Protein AF-A0A7V0TAQ0-F1 (afdb_monomer_lite)

Structure (mmCIF, N/CA/C/O backbone):
data_AF-A0A7V0TAQ0-F1
#
_entry.id   AF-A0A7V0TAQ0-F1
#
loop_
_atom_site.group_PDB
_atom_site.id
_atom_site.type_symbol
_atom_site.label_atom_id
_atom_site.label_alt_id
_atom_site.label_comp_id
_atom_site.label_asym_id
_atom_site.label_entity_id
_atom_site.label_seq_id
_atom_site.pdbx_PDB_ins_code
_atom_site.Cartn_x
_atom_site.Cartn_y
_atom_site.Cartn_z
_atom_site.occupancy
_atom_site.B_iso_or_equiv
_atom_site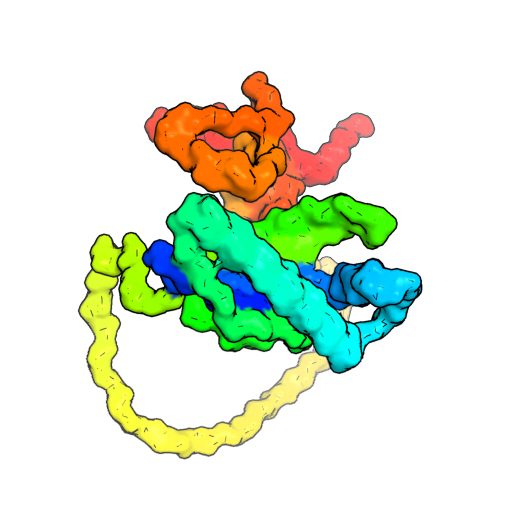.auth_seq_id
_atom_site.auth_comp_id
_atom_site.auth_asym_id
_atom_site.auth_atom_id
_atom_site.pdbx_PDB_model_num
ATOM 1 N N . PRO A 1 1 ? -9.486 -3.821 6.768 1.00 52.00 1 PRO A N 1
ATOM 2 C CA . PRO A 1 1 ? -10.605 -4.076 5.829 1.00 52.00 1 PRO A CA 1
ATOM 3 C C . PRO A 1 1 ? -10.109 -5.005 4.726 1.00 52.00 1 PRO A C 1
ATOM 5 O O . PRO A 1 1 ? -8.980 -4.826 4.286 1.00 52.00 1 PRO A O 1
ATOM 8 N N . VAL A 1 2 ? -10.883 -6.031 4.369 1.00 51.94 2 VAL A N 1
ATOM 9 C CA . VAL A 1 2 ? -10.596 -6.813 3.160 1.00 51.94 2 VAL A CA 1
ATOM 10 C C . VAL A 1 2 ? -11.223 -6.045 2.002 1.00 51.94 2 VAL A C 1
ATOM 12 O O . VAL A 1 2 ? -12.410 -5.736 2.057 1.00 51.94 2 VAL A O 1
ATOM 15 N N . GLU A 1 3 ? -10.413 -5.681 1.021 1.00 64.94 3 GLU A N 1
ATOM 16 C CA . GLU A 1 3 ? -10.777 -4.860 -0.132 1.00 64.94 3 GLU A CA 1
ATOM 17 C C . GLU A 1 3 ? -10.737 -5.701 -1.409 1.00 64.94 3 GLU A C 1
ATOM 19 O O . GLU A 1 3 ? -10.022 -6.706 -1.476 1.00 64.94 3 GLU A O 1
ATOM 24 N N . ASN A 1 4 ? -11.490 -5.270 -2.427 1.00 78.38 4 ASN A N 1
ATOM 25 C CA . ASN A 1 4 ? -11.315 -5.775 -3.783 1.00 78.38 4 ASN A CA 1
ATOM 26 C C . ASN A 1 4 ? -10.074 -5.106 -4.388 1.00 78.38 4 ASN A C 1
ATOM 28 O O . ASN A 1 4 ? -10.132 -3.959 -4.833 1.00 78.38 4 ASN A O 1
ATOM 32 N N . LEU A 1 5 ? -8.948 -5.811 -4.397 1.00 75.69 5 LEU A N 1
ATOM 33 C CA . LEU A 1 5 ? -7.672 -5.257 -4.829 1.00 75.69 5 LEU A CA 1
ATOM 34 C C . LEU A 1 5 ? -7.659 -4.905 -6.323 1.00 75.69 5 LEU A C 1
ATOM 36 O O . LEU A 1 5 ? -7.041 -3.915 -6.709 1.00 75.69 5 LEU A O 1
ATOM 40 N N . ILE A 1 6 ? -8.376 -5.665 -7.158 1.00 80.19 6 ILE A N 1
ATOM 41 C CA . ILE A 1 6 ? -8.480 -5.410 -8.605 1.00 80.19 6 ILE A CA 1
ATOM 42 C C . ILE A 1 6 ? -9.103 -4.035 -8.871 1.00 80.19 6 ILE A C 1
ATOM 44 O O . ILE A 1 6 ? -8.638 -3.304 -9.746 1.00 80.19 6 ILE A O 1
ATOM 48 N N . SER A 1 7 ? -10.104 -3.642 -8.079 1.00 77.81 7 SER A N 1
ATOM 49 C CA . SER A 1 7 ? -10.766 -2.338 -8.219 1.00 77.81 7 SER A CA 1
ATOM 50 C C . SER A 1 7 ? -9.847 -1.137 -7.955 1.00 77.81 7 SER A C 1
ATOM 52 O O . SER A 1 7 ? -10.153 -0.021 -8.374 1.00 77.81 7 SER A O 1
ATOM 54 N N . LEU A 1 8 ? -8.706 -1.353 -7.294 1.00 78.31 8 LEU A N 1
ATOM 55 C CA . LEU A 1 8 ? -7.758 -0.302 -6.922 1.00 78.31 8 LEU A CA 1
ATOM 56 C C . LEU A 1 8 ? -6.694 -0.059 -7.995 1.00 78.31 8 LEU A C 1
ATOM 58 O O . LEU A 1 8 ? -6.171 1.052 -8.079 1.00 78.31 8 LEU A O 1
ATOM 62 N N . VAL A 1 9 ? -6.419 -1.052 -8.847 1.00 78.19 9 VAL A N 1
ATOM 63 C CA . VAL A 1 9 ? -5.380 -0.992 -9.888 1.00 78.19 9 VAL A CA 1
ATOM 64 C C . VAL A 1 9 ? -5.509 0.218 -10.827 1.00 78.19 9 VAL A C 1
ATOM 66 O O . VAL A 1 9 ? -4.483 0.830 -11.124 1.00 78.19 9 VAL A O 1
ATOM 69 N N . PRO A 1 10 ? -6.712 0.647 -11.265 1.00 76.06 10 PRO A N 1
ATOM 70 C CA . PRO A 1 10 ? -6.850 1.842 -12.102 1.00 76.06 10 PRO A CA 1
ATOM 71 C C . PRO A 1 10 ? -6.361 3.150 -11.455 1.00 76.06 10 PRO A C 1
ATOM 73 O O . PRO A 1 10 ? -6.179 4.138 -12.164 1.00 76.06 10 PRO A O 1
ATOM 76 N N . ASN A 1 11 ? -6.163 3.184 -10.132 1.00 77.00 11 ASN A N 1
ATOM 77 C CA . ASN A 1 11 ? -5.657 4.361 -9.421 1.00 77.00 11 ASN A CA 1
ATOM 78 C C . ASN A 1 11 ? -4.121 4.428 -9.377 1.00 77.00 11 ASN A C 1
ATOM 80 O O . ASN A 1 11 ? -3.572 5.450 -8.958 1.00 77.00 11 ASN A O 1
ATOM 84 N N . GLU A 1 12 ? -3.430 3.367 -9.798 1.00 82.44 12 GLU A N 1
ATOM 85 C CA . GLU A 1 12 ? -1.972 3.326 -9.841 1.00 82.44 12 GLU A CA 1
ATOM 86 C C . GLU A 1 12 ? -1.415 4.044 -11.071 1.00 82.44 12 GLU A C 1
ATOM 88 O O . GLU A 1 12 ? -2.006 4.065 -12.152 1.00 82.44 12 GLU A O 1
ATOM 93 N N . SER A 1 13 ? -0.237 4.645 -10.906 1.00 86.81 13 SER A N 1
ATOM 94 C CA . SER A 1 13 ? 0.478 5.308 -12.000 1.00 86.81 13 SER A CA 1
ATOM 95 C C . SER A 1 13 ? 1.526 4.376 -12.606 1.00 86.81 13 SER A C 1
ATOM 97 O O . SER A 1 13 ? 2.289 3.746 -11.876 1.00 86.81 13 SER A O 1
ATOM 99 N N . PHE A 1 14 ? 1.594 4.321 -13.937 1.00 91.38 14 PHE A N 1
ATOM 100 C CA . PHE A 1 14 ? 2.507 3.452 -14.686 1.00 91.38 14 PHE A CA 1
ATOM 101 C C . PHE A 1 14 ? 3.413 4.266 -15.632 1.00 91.38 14 PHE A C 1
ATOM 103 O O . PHE A 1 14 ? 2.980 5.312 -16.123 1.00 91.38 14 PHE A O 1
ATOM 110 N N . PRO A 1 15 ? 4.644 3.799 -15.927 1.00 94.88 15 PRO A N 1
ATOM 111 C CA . PRO A 1 15 ? 5.261 2.580 -15.403 1.00 94.88 15 PRO A CA 1
ATOM 112 C C . PRO A 1 15 ? 5.595 2.700 -13.910 1.00 94.88 15 PRO A C 1
ATOM 114 O O . PRO A 1 15 ? 5.766 3.798 -13.386 1.00 94.88 15 PRO A O 1
ATOM 117 N N . SER A 1 16 ? 5.681 1.562 -13.232 1.00 95.81 16 SER A N 1
ATOM 118 C CA . SER A 1 16 ? 5.998 1.461 -11.807 1.00 95.81 16 SER A CA 1
ATOM 119 C C . SER A 1 16 ? 7.048 0.389 -11.565 1.00 95.81 16 SER A C 1
ATOM 121 O O . SER A 1 16 ? 7.216 -0.515 -12.374 1.00 95.81 16 SER A O 1
ATOM 123 N N . ILE A 1 17 ? 7.755 0.466 -10.445 1.00 96.75 17 ILE A N 1
ATOM 124 C CA . ILE A 1 17 ? 8.603 -0.626 -9.970 1.00 96.75 17 ILE A CA 1
ATOM 125 C C . ILE A 1 17 ? 7.777 -1.453 -8.996 1.00 96.75 17 ILE A C 1
ATOM 127 O O . ILE A 1 17 ? 7.189 -0.912 -8.056 1.00 96.75 17 ILE A O 1
ATOM 131 N N . MET A 1 18 ? 7.761 -2.759 -9.218 1.00 96.81 18 MET A N 1
ATOM 132 C CA . MET A 1 18 ? 7.146 -3.729 -8.331 1.00 96.81 18 MET A CA 1
ATOM 133 C C . MET A 1 18 ? 8.218 -4.490 -7.578 1.00 96.81 18 MET A C 1
ATOM 135 O O . MET A 1 18 ? 9.075 -5.111 -8.196 1.00 96.81 18 MET A O 1
ATOM 139 N N . LEU A 1 19 ? 8.116 -4.505 -6.255 1.00 96.56 19 LEU A N 1
ATOM 140 C CA . LEU A 1 19 ? 8.817 -5.458 -5.405 1.00 96.56 19 LEU A CA 1
ATOM 141 C C . LEU A 1 19 ? 7.792 -6.457 -4.883 1.00 96.56 19 LEU A C 1
ATOM 143 O O . LEU A 1 19 ? 6.819 -6.062 -4.247 1.00 96.56 19 LEU A O 1
ATOM 147 N N . HIS A 1 20 ? 7.999 -7.749 -5.108 1.00 95.19 20 HIS A N 1
ATOM 148 C CA . HIS A 1 20 ? 7.107 -8.784 -4.588 1.00 95.19 20 HIS A CA 1
ATOM 149 C C . HIS A 1 20 ? 7.871 -9.920 -3.934 1.00 95.19 20 HIS A C 1
ATOM 151 O O . HIS A 1 20 ? 8.990 -10.226 -4.323 1.00 95.19 20 HIS A O 1
ATOM 157 N N . PHE A 1 21 ? 7.261 -10.530 -2.922 1.00 94.50 21 PHE A N 1
ATOM 158 C CA . PHE A 1 21 ? 7.778 -11.711 -2.233 1.00 94.50 21 PHE A CA 1
ATOM 159 C C . PHE A 1 21 ? 6.640 -12.461 -1.545 1.00 94.50 21 PHE A C 1
ATOM 161 O O . PHE A 1 21 ? 5.509 -11.976 -1.461 1.00 94.50 21 PHE A O 1
ATOM 168 N N . VAL A 1 22 ? 6.937 -13.655 -1.048 1.00 92.12 22 VAL A N 1
ATOM 169 C CA . VAL A 1 22 ? 6.041 -14.438 -0.201 1.00 92.12 22 VAL A CA 1
ATOM 170 C C . VAL A 1 22 ? 6.641 -14.524 1.194 1.00 92.12 22 VAL A C 1
ATOM 172 O O . VAL A 1 22 ? 7.798 -14.917 1.338 1.00 92.12 22 VAL A O 1
ATOM 175 N N . SER A 1 23 ? 5.863 -14.167 2.212 1.00 84.88 23 SER A N 1
ATOM 176 C CA . SER A 1 23 ? 6.181 -14.491 3.600 1.00 84.88 23 SER A CA 1
ATOM 177 C C . SER A 1 23 ? 5.428 -15.755 4.011 1.00 84.88 23 SER A C 1
ATOM 179 O O . SER A 1 23 ? 4.258 -15.929 3.670 1.00 84.88 23 SER A O 1
ATOM 181 N N . ASP A 1 24 ? 6.107 -16.661 4.702 1.00 85.56 24 ASP A N 1
ATOM 182 C CA . ASP A 1 24 ? 5.550 -17.908 5.217 1.00 85.56 24 ASP A CA 1
ATOM 183 C C . ASP A 1 24 ? 5.846 -18.001 6.713 1.00 85.56 24 ASP A C 1
ATOM 185 O O . ASP A 1 24 ? 6.993 -17.907 7.139 1.00 85.56 24 ASP A O 1
ATOM 189 N N . GLY A 1 25 ? 4.802 -18.116 7.520 1.00 76.38 25 GLY A N 1
ATOM 190 C CA . GLY A 1 25 ? 4.885 -18.103 8.975 1.00 76.38 25 GLY A CA 1
ATOM 191 C C . GLY A 1 25 ? 3.575 -18.616 9.544 1.00 76.38 25 GLY A C 1
ATOM 192 O O . GLY A 1 25 ? 3.147 -19.721 9.226 1.00 76.38 25 GLY A O 1
ATOM 193 N N . VAL A 1 26 ? 2.876 -17.797 10.335 1.00 67.56 26 VAL A N 1
ATOM 194 C CA . VAL A 1 26 ? 1.516 -18.154 10.779 1.00 67.56 26 VAL A CA 1
ATOM 195 C C . VAL A 1 26 ? 0.604 -18.360 9.569 1.00 67.56 26 VAL A C 1
ATOM 197 O O . VAL A 1 26 ? -0.086 -19.375 9.494 1.00 67.56 26 VAL A O 1
ATOM 200 N N . TRP A 1 27 ? 0.628 -17.424 8.614 1.00 67.94 27 TRP A N 1
ATOM 201 C CA . TRP A 1 27 ? -0.056 -17.518 7.324 1.00 67.94 27 TRP A CA 1
ATOM 202 C C . TRP A 1 27 ? 0.947 -17.289 6.198 1.00 67.94 27 TRP A C 1
ATOM 204 O O . TRP A 1 27 ? 1.897 -16.526 6.362 1.00 67.94 27 TRP A O 1
ATOM 214 N N . LYS A 1 28 ? 0.681 -17.892 5.038 1.00 81.69 28 LYS A N 1
ATOM 215 C CA . LYS A 1 28 ? 1.432 -17.625 3.816 1.00 81.69 28 LYS A CA 1
ATOM 216 C C . LYS A 1 28 ? 0.835 -16.423 3.091 1.00 81.69 28 LYS A C 1
ATOM 218 O O . LYS A 1 28 ? -0.313 -16.484 2.647 1.00 81.69 28 LYS A O 1
ATOM 223 N N . ILE A 1 29 ? 1.578 -15.329 2.987 1.00 82.62 29 ILE A N 1
ATOM 224 C CA . ILE A 1 29 ? 1.096 -14.044 2.467 1.00 82.62 29 ILE A CA 1
ATOM 225 C C . ILE A 1 29 ? 1.943 -13.643 1.261 1.00 82.62 29 ILE A C 1
ATO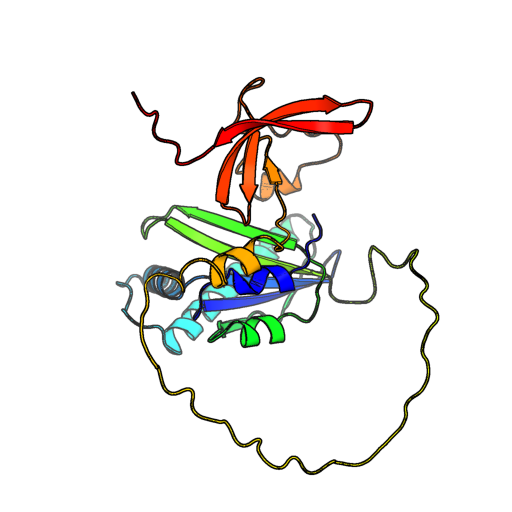M 227 O O . ILE A 1 29 ? 3.172 -13.635 1.328 1.00 82.62 29 ILE A O 1
ATOM 231 N N . LYS A 1 30 ? 1.289 -13.296 0.152 1.00 90.94 30 LYS A N 1
ATOM 232 C CA . LYS A 1 30 ? 1.934 -12.640 -0.984 1.00 90.94 30 LYS A CA 1
ATOM 233 C C . LYS A 1 30 ? 1.939 -11.140 -0.728 1.00 90.94 30 LYS A C 1
ATOM 235 O O . LYS A 1 30 ? 0.916 -10.576 -0.350 1.00 90.94 30 LYS A O 1
ATOM 240 N N . HIS A 1 31 ? 3.094 -10.524 -0.929 1.00 90.31 31 HIS A N 1
ATOM 241 C CA . HIS A 1 31 ? 3.306 -9.090 -0.805 1.00 90.31 31 HIS A CA 1
ATOM 242 C C . HIS A 1 31 ? 3.691 -8.518 -2.159 1.00 90.31 31 HIS A C 1
ATOM 244 O O . HIS A 1 31 ? 4.519 -9.105 -2.860 1.00 90.31 31 HIS A O 1
ATOM 250 N N . LEU A 1 32 ? 3.121 -7.368 -2.499 1.00 94.44 32 LEU A N 1
ATOM 251 C CA . LEU A 1 32 ? 3.400 -6.634 -3.722 1.00 94.44 32 LEU A CA 1
ATOM 252 C C . LEU A 1 32 ? 3.446 -5.140 -3.393 1.00 94.44 32 LEU A C 1
ATOM 254 O O . LEU A 1 32 ? 2.434 -4.526 -3.070 1.00 94.44 32 LEU A O 1
ATOM 258 N N . PHE A 1 33 ? 4.641 -4.567 -3.453 1.00 93.69 33 PHE A N 1
ATOM 259 C CA . PHE A 1 33 ? 4.908 -3.154 -3.234 1.00 93.69 33 PHE A CA 1
ATOM 260 C C . PHE A 1 33 ? 5.072 -2.443 -4.570 1.00 93.69 33 PHE A C 1
ATOM 262 O O . PHE A 1 33 ? 5.818 -2.913 -5.427 1.00 93.69 33 PHE A O 1
ATOM 269 N N . ILE A 1 34 ? 4.416 -1.296 -4.715 1.00 94.50 34 ILE A N 1
ATOM 270 C CA . ILE A 1 34 ? 4.457 -0.442 -5.898 1.00 94.50 34 ILE A CA 1
ATOM 271 C C . ILE A 1 34 ? 5.079 0.900 -5.531 1.00 94.50 34 ILE A C 1
ATOM 273 O O . ILE A 1 34 ? 4.620 1.583 -4.610 1.00 94.50 34 ILE A O 1
ATOM 277 N N . ILE A 1 35 ? 6.118 1.287 -6.270 1.00 94.31 35 ILE A N 1
ATOM 278 C CA . ILE A 1 35 ? 6.740 2.611 -6.181 1.00 94.31 35 ILE A CA 1
ATOM 279 C C . ILE A 1 35 ? 6.946 3.210 -7.569 1.00 94.31 35 ILE A C 1
ATOM 281 O O . ILE A 1 35 ? 7.122 2.502 -8.560 1.00 94.31 35 ILE A O 1
ATOM 285 N N . GLN A 1 36 ? 6.979 4.539 -7.635 1.00 94.56 36 GLN A N 1
ATOM 286 C CA . GLN A 1 36 ? 7.270 5.246 -8.879 1.00 94.56 36 GLN A CA 1
ATOM 287 C C . GLN A 1 36 ? 8.747 5.076 -9.287 1.00 94.56 36 GLN A C 1
ATOM 289 O O . GLN A 1 36 ? 9.614 5.029 -8.409 1.00 94.56 36 GLN A O 1
ATOM 294 N N . PRO A 1 37 ? 9.077 5.069 -10.594 1.00 95.56 37 PRO A N 1
ATOM 295 C CA . PRO A 1 37 ? 10.457 4.933 -11.066 1.00 95.56 37 PRO A CA 1
ATOM 296 C C . PRO A 1 37 ? 11.412 5.973 -10.476 1.00 95.56 37 PRO A C 1
ATOM 298 O O . PRO A 1 37 ? 12.512 5.630 -10.057 1.00 95.56 37 PRO A O 1
ATOM 301 N N . ALA A 1 38 ? 10.959 7.224 -10.342 1.00 92.75 38 ALA A N 1
ATOM 302 C CA . ALA A 1 38 ? 11.737 8.289 -9.706 1.00 92.75 38 ALA A CA 1
ATOM 303 C C . ALA A 1 38 ? 12.115 7.955 -8.250 1.00 92.75 38 ALA A C 1
ATOM 305 O O . ALA A 1 38 ? 13.225 8.242 -7.810 1.00 92.75 38 ALA A O 1
ATOM 306 N N . THR A 1 39 ? 11.218 7.303 -7.503 1.00 92.38 39 THR A N 1
ATOM 307 C CA . THR A 1 39 ? 11.510 6.823 -6.147 1.00 92.38 39 THR A CA 1
ATOM 308 C C . THR A 1 39 ? 12.571 5.727 -6.171 1.00 92.38 39 THR A C 1
ATOM 310 O O . THR A 1 39 ? 13.491 5.768 -5.360 1.00 92.38 39 THR A O 1
ATOM 313 N N . GLY A 1 40 ? 12.482 4.776 -7.104 1.00 92.94 40 GLY A N 1
ATOM 314 C CA . GLY A 1 40 ? 13.491 3.725 -7.254 1.00 92.94 40 GLY A CA 1
ATOM 315 C C . GLY A 1 40 ? 14.875 4.268 -7.597 1.00 92.94 40 GLY A C 1
ATOM 316 O O . GLY A 1 40 ? 15.852 3.855 -6.982 1.00 92.94 40 GLY A O 1
ATOM 317 N N . LEU A 1 41 ? 14.953 5.239 -8.510 1.00 94.44 41 LEU A N 1
ATOM 318 C CA . LEU A 1 41 ? 16.205 5.906 -8.879 1.00 94.44 41 LEU A CA 1
ATOM 319 C C . LEU A 1 41 ? 16.836 6.622 -7.682 1.00 94.44 41 LEU A C 1
ATOM 321 O O . LEU A 1 41 ? 18.024 6.449 -7.425 1.00 94.44 41 LEU A O 1
ATOM 325 N N . ASN A 1 42 ? 16.037 7.346 -6.894 1.00 91.12 42 ASN A N 1
ATOM 326 C CA . ASN A 1 42 ? 16.514 7.990 -5.669 1.00 91.12 42 ASN A CA 1
ATOM 327 C C . ASN A 1 42 ? 17.017 6.976 -4.631 1.00 91.12 42 ASN A C 1
ATOM 329 O O . ASN A 1 42 ? 18.052 7.200 -4.004 1.00 91.12 42 ASN A O 1
ATOM 333 N N . LEU A 1 43 ? 16.306 5.858 -4.450 1.00 89.12 43 LEU A N 1
ATOM 334 C CA . LEU A 1 43 ? 16.720 4.796 -3.530 1.00 89.12 43 LEU A CA 1
ATOM 335 C C . LEU A 1 43 ? 18.033 4.147 -3.971 1.00 89.12 43 LEU A C 1
ATOM 337 O O . LEU A 1 43 ? 18.929 3.972 -3.150 1.00 89.12 43 LEU A O 1
ATOM 341 N N . TYR A 1 44 ? 18.161 3.821 -5.256 1.00 91.50 44 TYR A N 1
ATOM 342 C CA . TYR A 1 44 ? 19.378 3.238 -5.808 1.00 91.50 44 TYR A CA 1
ATOM 343 C C . TYR A 1 44 ? 20.572 4.188 -5.660 1.00 91.50 44 TYR A C 1
ATOM 345 O O . TYR A 1 44 ? 21.605 3.800 -5.118 1.00 91.50 44 TYR A O 1
ATOM 353 N N . ALA A 1 45 ? 20.399 5.453 -6.046 1.00 89.88 45 ALA A N 1
ATOM 354 C CA . ALA A 1 45 ? 21.409 6.498 -5.909 1.00 89.88 45 ALA A CA 1
ATOM 355 C C . ALA A 1 45 ? 21.904 6.635 -4.459 1.00 89.88 45 ALA A C 1
ATOM 357 O O . ALA A 1 45 ? 23.108 6.683 -4.204 1.00 89.88 45 ALA A O 1
ATOM 358 N N . ALA A 1 46 ? 20.982 6.590 -3.491 1.00 86.75 46 ALA A N 1
ATOM 359 C CA . ALA A 1 46 ? 21.315 6.610 -2.071 1.00 86.75 46 ALA A CA 1
ATOM 360 C C . ALA A 1 46 ? 22.118 5.376 -1.613 1.00 86.75 46 ALA A C 1
ATOM 362 O O . ALA A 1 46 ? 22.978 5.508 -0.743 1.00 86.75 46 ALA A O 1
ATOM 363 N N . MET A 1 47 ? 21.874 4.192 -2.188 1.00 85.19 47 MET A N 1
ATOM 364 C CA . MET A 1 47 ? 22.623 2.967 -1.865 1.00 85.19 47 MET A CA 1
ATOM 365 C C . MET A 1 47 ? 24.068 3.018 -2.369 1.00 85.19 47 MET A C 1
ATOM 367 O O . MET A 1 47 ? 24.973 2.560 -1.673 1.00 85.19 47 MET A O 1
ATOM 371 N N . ILE A 1 48 ? 24.287 3.578 -3.561 1.00 88.06 48 ILE A N 1
ATOM 372 C CA . ILE A 1 48 ? 25.621 3.658 -4.175 1.00 88.06 48 ILE A CA 1
ATOM 373 C C . ILE A 1 48 ? 26.384 4.938 -3.805 1.00 88.06 48 ILE A C 1
ATOM 375 O O . ILE A 1 48 ? 27.591 5.019 -4.027 1.00 88.06 48 ILE A O 1
ATOM 379 N N . GLY A 1 49 ? 25.701 5.919 -3.207 1.00 86.38 49 GLY A N 1
ATOM 380 C CA . GLY A 1 49 ? 26.281 7.205 -2.825 1.00 86.38 49 GLY A CA 1
ATOM 381 C C . GLY A 1 49 ? 26.509 8.153 -4.005 1.00 86.38 49 GLY A C 1
ATOM 382 O O . GLY A 1 49 ? 27.470 8.921 -3.977 1.00 86.38 49 GLY A O 1
ATOM 383 N N . ASP A 1 50 ? 25.649 8.096 -5.023 1.00 89.38 50 ASP A N 1
ATOM 384 C CA . ASP A 1 50 ? 25.721 8.932 -6.229 1.00 89.38 50 ASP A CA 1
ATOM 385 C C . ASP A 1 50 ? 24.432 9.754 -6.425 1.00 89.38 50 ASP A C 1
ATOM 387 O O . ASP A 1 50 ? 23.488 9.664 -5.636 1.00 89.38 50 ASP A O 1
ATOM 391 N N . ALA A 1 51 ? 24.393 10.598 -7.454 1.00 87.06 51 ALA A N 1
ATOM 392 C CA . ALA A 1 51 ? 23.193 11.308 -7.874 1.00 87.06 51 ALA A CA 1
ATOM 393 C C . ALA A 1 51 ? 22.245 10.382 -8.667 1.00 87.06 51 ALA A C 1
ATOM 395 O O . ALA A 1 51 ? 22.710 9.523 -9.414 1.00 87.06 51 ALA A O 1
ATOM 396 N N . PRO A 1 52 ? 20.916 10.560 -8.548 1.00 88.00 52 PRO A N 1
ATOM 397 C CA . PRO A 1 52 ? 19.958 9.772 -9.315 1.00 88.00 52 PRO A CA 1
ATOM 398 C C . PRO A 1 52 ? 20.030 10.102 -10.806 1.00 88.00 52 PRO A C 1
ATOM 400 O O . PRO A 1 52 ? 20.077 11.270 -11.202 1.00 88.00 52 PRO A O 1
ATOM 403 N N . GLU A 1 53 ? 19.990 9.057 -11.630 1.00 91.44 53 GLU A N 1
ATOM 404 C CA . GLU A 1 53 ? 19.855 9.181 -13.078 1.00 91.44 53 GLU A CA 1
ATOM 405 C C . GLU A 1 53 ? 18.425 9.581 -13.482 1.00 91.44 53 GLU A C 1
ATOM 407 O O . GLU A 1 53 ? 17.510 9.648 -12.658 1.00 91.44 53 GLU A O 1
ATOM 412 N N . SER A 1 54 ? 18.223 9.898 -14.765 1.00 88.94 54 SER A N 1
ATOM 413 C CA . SER A 1 54 ? 16.925 10.349 -15.283 1.00 88.94 54 SER A CA 1
ATOM 414 C C . SER A 1 54 ? 15.998 9.215 -15.711 1.00 88.94 54 SER A C 1
ATOM 416 O O . SER A 1 54 ? 14.786 9.416 -15.775 1.00 88.94 54 SER A O 1
ATOM 418 N N . GLU A 1 55 ? 16.551 8.051 -16.044 1.00 92.56 55 GLU A N 1
ATOM 419 C CA . GLU A 1 55 ? 15.804 6.909 -16.565 1.00 92.56 55 GLU A CA 1
ATOM 420 C C . GLU A 1 55 ? 16.203 5.636 -15.832 1.00 92.56 55 GLU A C 1
ATOM 422 O O . GLU A 1 55 ? 17.342 5.479 -15.409 1.00 92.56 55 GLU A O 1
ATOM 427 N N . ILE A 1 56 ? 15.239 4.729 -15.678 1.00 93.94 56 ILE A N 1
ATOM 428 C CA . ILE A 1 56 ? 15.468 3.437 -15.044 1.00 93.94 56 ILE A CA 1
ATOM 429 C C . ILE A 1 56 ? 15.868 2.390 -16.077 1.00 93.94 56 ILE A C 1
ATOM 431 O O . ILE A 1 56 ? 15.248 2.282 -17.136 1.00 93.94 56 ILE A O 1
ATOM 435 N N . ASP A 1 57 ? 16.864 1.578 -15.739 1.00 94.38 57 ASP A N 1
ATOM 436 C CA . ASP A 1 57 ? 17.309 0.455 -16.558 1.00 94.38 57 ASP A CA 1
ATOM 437 C C . ASP A 1 57 ? 17.494 -0.831 -15.734 1.00 94.38 57 ASP A C 1
ATOM 439 O O . ASP A 1 57 ? 17.207 -0.884 -14.536 1.00 94.38 57 ASP A O 1
ATOM 443 N N . ALA A 1 58 ? 17.962 -1.894 -16.393 1.00 94.81 58 ALA A N 1
ATOM 444 C CA . ALA A 1 58 ? 18.172 -3.192 -15.760 1.00 94.81 58 ALA A CA 1
ATOM 445 C C . ALA A 1 58 ? 19.200 -3.153 -14.616 1.00 94.81 58 ALA A C 1
ATOM 447 O O . ALA A 1 58 ? 18.994 -3.820 -13.606 1.00 94.81 58 ALA A O 1
ATOM 448 N N . SER A 1 59 ? 20.263 -2.350 -14.732 1.00 94.44 59 SER A N 1
ATOM 449 C CA . SER A 1 59 ? 21.303 -2.262 -13.700 1.00 94.44 59 SER A CA 1
ATOM 450 C C . SER A 1 59 ? 20.766 -1.648 -12.406 1.00 94.44 59 SER A C 1
ATOM 452 O O . SER A 1 59 ? 21.053 -2.138 -11.314 1.00 94.44 59 SER A O 1
ATOM 454 N N . HIS A 1 60 ? 19.887 -0.650 -12.530 1.00 96.12 60 HIS A N 1
ATOM 455 C CA . HIS A 1 60 ? 19.181 -0.059 -11.398 1.00 96.12 60 HIS A CA 1
ATOM 456 C C . HIS A 1 60 ? 18.288 -1.089 -10.691 1.00 96.12 60 HIS A C 1
ATOM 458 O O . HIS A 1 60 ? 18.293 -1.179 -9.463 1.00 96.12 60 HIS A O 1
ATOM 464 N N . LEU A 1 61 ? 17.528 -1.887 -11.451 1.00 96.81 61 LEU A N 1
ATOM 465 C CA . LEU A 1 61 ? 16.660 -2.932 -10.893 1.00 96.81 61 LEU A CA 1
ATOM 466 C C . LEU A 1 61 ? 17.469 -4.034 -10.195 1.00 96.81 61 LEU A C 1
ATOM 468 O O . LEU A 1 61 ? 17.085 -4.473 -9.112 1.00 96.81 61 LEU A O 1
ATOM 472 N N . GLU A 1 62 ? 18.600 -4.443 -10.772 1.00 96.44 62 GLU A N 1
ATOM 473 C CA . GLU A 1 62 ? 19.522 -5.416 -10.173 1.00 96.44 62 GLU A CA 1
ATOM 474 C C . GLU A 1 62 ? 20.119 -4.902 -8.855 1.00 96.44 62 GLU A C 1
ATOM 476 O O . GLU A 1 62 ? 20.135 -5.624 -7.857 1.00 96.44 62 GLU A O 1
ATOM 481 N N . GLY A 1 63 ? 20.541 -3.638 -8.807 1.00 94.50 63 GLY A N 1
ATOM 482 C CA . GLY A 1 63 ? 21.053 -3.036 -7.577 1.00 94.50 63 GLY A CA 1
ATOM 483 C C . GLY A 1 63 ? 19.990 -2.902 -6.486 1.00 94.50 63 GLY A C 1
ATOM 484 O O . GLY A 1 63 ? 20.237 -3.229 -5.324 1.00 94.50 63 GLY A O 1
ATOM 485 N N . LEU A 1 64 ? 18.771 -2.494 -6.855 1.00 95.69 64 LEU A N 1
ATOM 486 C CA . LEU A 1 64 ? 17.635 -2.486 -5.930 1.00 95.69 64 LEU A CA 1
ATOM 487 C C . LEU A 1 64 ? 17.320 -3.899 -5.421 1.00 95.69 64 LEU A C 1
ATOM 489 O O . LEU A 1 64 ? 17.021 -4.070 -4.238 1.00 95.69 64 LEU A O 1
ATOM 493 N N . GLN A 1 65 ? 17.402 -4.915 -6.286 1.00 97.06 65 GLN A N 1
ATOM 494 C CA . GLN A 1 65 ? 17.184 -6.316 -5.924 1.00 97.06 65 GLN A CA 1
ATOM 495 C C . GLN A 1 65 ? 18.214 -6.789 -4.893 1.00 97.06 65 GLN A C 1
ATOM 497 O O . GLN A 1 65 ? 17.850 -7.462 -3.925 1.00 97.06 65 GLN A O 1
ATOM 502 N N . GLU A 1 66 ? 19.489 -6.438 -5.067 1.00 93.25 66 GLU A N 1
ATOM 503 C CA . GLU A 1 66 ? 20.540 -6.741 -4.094 1.00 93.25 66 GLU A CA 1
ATOM 504 C C . GLU A 1 66 ? 20.269 -6.059 -2.747 1.00 93.25 66 GLU A C 1
ATOM 506 O O . GLU A 1 66 ? 20.261 -6.728 -1.709 1.00 93.25 66 GLU A O 1
ATOM 511 N N . GLY A 1 67 ? 19.959 -4.759 -2.760 1.00 88.06 67 GLY A N 1
ATOM 512 C CA . GLY A 1 67 ? 19.619 -4.010 -1.550 1.00 88.06 67 GLY A CA 1
ATOM 513 C C . GLY A 1 67 ? 18.413 -4.602 -0.813 1.00 88.06 67 GLY A C 1
ATOM 514 O O . GLY A 1 67 ? 18.446 -4.786 0.407 1.00 88.06 67 GLY A O 1
ATOM 515 N N . ALA A 1 68 ? 17.365 -4.983 -1.545 1.00 89.94 68 ALA A N 1
ATOM 516 C CA . ALA A 1 68 ? 16.181 -5.609 -0.968 1.00 89.94 68 ALA A CA 1
ATOM 517 C C . ALA A 1 68 ? 16.484 -6.981 -0.349 1.00 89.94 68 ALA A C 1
ATOM 519 O O . ALA A 1 68 ? 16.019 -7.254 0.757 1.00 89.94 68 ALA A O 1
ATOM 520 N N . ASN A 1 69 ? 17.301 -7.817 -1.002 1.00 89.50 69 ASN A N 1
ATOM 521 C CA . ASN A 1 69 ? 17.737 -9.104 -0.447 1.00 89.50 69 ASN A CA 1
ATOM 522 C C . ASN A 1 69 ? 18.471 -8.925 0.893 1.00 89.50 69 ASN A C 1
ATOM 524 O O . ASN A 1 69 ? 18.218 -9.670 1.843 1.00 89.50 69 ASN A O 1
ATOM 528 N N . GLN A 1 70 ? 19.343 -7.917 0.999 1.00 84.25 70 GLN A N 1
ATOM 529 C CA . GLN A 1 70 ? 20.056 -7.615 2.243 1.00 84.25 70 GLN A CA 1
ATOM 530 C C . GLN A 1 70 ? 19.099 -7.181 3.362 1.00 84.25 70 GLN A C 1
ATOM 532 O O . GLN A 1 70 ? 19.189 -7.691 4.482 1.00 84.25 70 GLN A O 1
ATOM 537 N N . ILE A 1 71 ? 18.159 -6.277 3.063 1.00 82.62 71 ILE A N 1
ATOM 538 C CA . ILE A 1 71 ? 17.163 -5.795 4.032 1.00 82.62 71 ILE A CA 1
ATOM 539 C C . ILE A 1 71 ? 16.276 -6.945 4.514 1.00 82.62 71 ILE A C 1
ATOM 541 O O . ILE A 1 71 ? 16.110 -7.132 5.719 1.00 82.62 71 ILE A O 1
ATOM 545 N N . VAL A 1 72 ? 15.735 -7.740 3.590 1.00 82.75 72 VAL A N 1
ATOM 546 C CA . VAL A 1 72 ? 14.880 -8.892 3.904 1.00 82.75 72 VAL A CA 1
ATOM 547 C C . VAL A 1 72 ? 15.611 -9.891 4.798 1.00 82.75 72 VAL A C 1
ATOM 549 O O . VAL A 1 72 ? 15.041 -10.341 5.792 1.00 82.75 72 VAL A O 1
ATOM 552 N N . GLY A 1 73 ? 16.887 -10.174 4.516 1.00 77.50 73 GLY A N 1
ATOM 553 C CA . GLY A 1 73 ? 17.711 -11.036 5.362 1.00 77.50 73 GLY A CA 1
ATOM 554 C C . GLY A 1 73 ? 17.825 -10.521 6.801 1.00 77.50 73 GLY A C 1
ATOM 555 O O . GLY A 1 73 ? 17.642 -11.286 7.747 1.00 77.50 73 GLY A O 1
ATOM 556 N N . GLN A 1 74 ? 18.058 -9.218 6.990 1.00 75.88 74 GLN A N 1
ATOM 557 C CA . GLN A 1 74 ? 18.121 -8.610 8.326 1.00 75.88 74 GLN A CA 1
ATOM 558 C C . GLN A 1 74 ? 16.769 -8.641 9.048 1.00 75.88 74 GLN A C 1
ATOM 560 O O . GLN A 1 74 ? 16.711 -8.949 10.239 1.00 75.88 74 GLN A O 1
ATOM 565 N N . VAL A 1 75 ? 15.681 -8.353 8.331 1.00 75.38 75 VAL A N 1
ATOM 566 C CA . VAL A 1 75 ? 14.315 -8.386 8.870 1.00 75.38 75 VAL A CA 1
ATOM 567 C C . VAL A 1 75 ? 13.955 -9.793 9.344 1.00 75.38 75 VAL A C 1
ATOM 569 O O . VAL A 1 75 ? 13.447 -9.956 10.452 1.00 75.38 75 VAL A O 1
ATOM 572 N N . GLN A 1 76 ? 14.268 -10.815 8.550 1.00 74.31 76 GLN A N 1
ATOM 573 C CA . GLN A 1 76 ? 14.019 -12.207 8.911 1.00 74.31 76 GLN A CA 1
ATOM 574 C C . GLN A 1 76 ? 14.792 -12.619 10.175 1.00 74.31 76 GLN A C 1
ATOM 576 O O . GLN A 1 76 ? 14.210 -13.207 11.086 1.00 74.31 76 GLN A O 1
ATOM 581 N N . VAL A 1 77 ? 16.072 -12.246 10.286 1.00 76.25 77 VAL A N 1
ATOM 582 C CA . VAL A 1 77 ? 16.882 -12.491 11.497 1.00 76.25 77 VAL A CA 1
ATOM 583 C C . VAL A 1 77 ? 16.293 -11.786 12.725 1.00 76.25 77 VAL A C 1
ATOM 585 O O . VAL A 1 77 ? 16.252 -12.363 13.817 1.00 76.25 77 VAL A O 1
ATOM 588 N N . ALA A 1 78 ? 15.812 -10.552 12.562 1.00 68.69 78 ALA A N 1
ATOM 589 C CA . ALA A 1 78 ? 15.193 -9.800 13.648 1.00 68.69 78 ALA A CA 1
ATOM 590 C C . ALA A 1 78 ? 13.918 -10.489 14.163 1.00 68.69 78 ALA A C 1
ATOM 592 O O . ALA A 1 78 ? 13.766 -10.655 15.372 1.00 68.69 78 ALA A O 1
ATOM 593 N N . PHE A 1 79 ? 13.042 -10.962 13.270 1.00 67.75 79 PHE A N 1
ATOM 594 C CA . PHE A 1 79 ? 11.841 -11.706 13.666 1.00 67.75 79 PHE A CA 1
ATOM 595 C C . PHE A 1 79 ? 12.171 -13.016 14.383 1.00 67.75 79 PHE A C 1
ATOM 597 O O . PHE A 1 79 ? 11.594 -13.297 15.435 1.00 67.75 79 PHE A O 1
ATOM 604 N N . GLN A 1 80 ? 13.152 -13.770 13.883 1.00 72.69 80 GLN A N 1
ATOM 605 C CA . GLN A 1 80 ? 13.589 -15.015 14.520 1.00 72.69 80 GLN A CA 1
ATOM 606 C C . GLN A 1 80 ? 14.123 -14.785 15.940 1.00 72.69 80 GLN A C 1
ATOM 608 O O . GLN A 1 80 ? 13.861 -15.585 16.837 1.00 72.69 80 GLN A O 1
ATOM 613 N N . THR A 1 81 ? 14.828 -13.673 16.165 1.00 65.31 81 THR A N 1
ATOM 614 C CA . THR A 1 81 ? 15.335 -13.292 17.496 1.00 65.31 81 THR A CA 1
ATOM 615 C C . THR A 1 81 ? 14.199 -13.013 18.485 1.00 65.31 81 THR A C 1
ATOM 617 O O . THR A 1 81 ? 14.311 -13.347 19.662 1.00 65.31 81 THR A O 1
ATOM 620 N N . GLU A 1 82 ? 13.081 -12.472 18.003 1.00 68.12 82 GLU A N 1
ATOM 621 C CA . GLU A 1 82 ? 11.861 -12.224 18.784 1.00 68.12 82 GLU A CA 1
ATOM 622 C C . GLU A 1 82 ? 10.959 -13.472 18.904 1.00 68.12 82 GLU A C 1
ATOM 624 O O . GLU A 1 82 ? 9.829 -13.392 19.386 1.00 68.12 82 GLU A O 1
ATOM 629 N N . GLY A 1 83 ? 11.437 -14.645 18.470 1.00 71.25 83 GLY A N 1
ATOM 630 C CA . GLY A 1 83 ? 10.694 -15.906 18.532 1.00 71.25 83 GLY A CA 1
ATOM 631 C C . GLY A 1 83 ? 9.595 -16.044 17.476 1.00 71.25 83 GLY A C 1
ATOM 632 O O . GLY A 1 83 ? 8.736 -16.917 17.599 1.00 71.25 83 GLY A O 1
ATOM 633 N N . VAL A 1 84 ? 9.609 -15.198 16.444 1.00 63.56 84 VAL A N 1
ATOM 634 C CA . VAL A 1 84 ? 8.675 -15.241 15.318 1.00 63.56 84 VAL A CA 1
ATOM 635 C C . VAL A 1 84 ? 9.365 -15.919 14.135 1.00 63.56 84 VAL A C 1
ATOM 637 O O . VAL A 1 84 ? 10.261 -15.349 13.516 1.00 63.56 84 VAL A O 1
ATOM 640 N N . ASP A 1 85 ? 8.948 -17.143 13.811 1.00 76.44 85 ASP A N 1
ATOM 641 C CA . ASP A 1 85 ? 9.446 -17.847 12.626 1.00 76.44 85 ASP A CA 1
ATOM 642 C C . ASP A 1 85 ? 8.672 -17.387 11.387 1.00 76.44 85 ASP A C 1
ATOM 644 O O . ASP A 1 85 ? 7.505 -17.735 11.188 1.00 76.44 85 ASP A O 1
ATOM 648 N N . ILE A 1 86 ? 9.318 -16.538 10.590 1.00 76.12 86 ILE A N 1
ATOM 649 C CA . ILE A 1 86 ? 8.846 -16.102 9.278 1.00 76.12 86 ILE A CA 1
ATOM 650 C C . ILE A 1 86 ? 9.967 -16.372 8.281 1.00 76.12 86 ILE A C 1
ATOM 652 O O . ILE A 1 86 ? 11.111 -15.976 8.496 1.00 76.12 86 ILE A O 1
ATOM 656 N N . GLN A 1 87 ? 9.625 -17.015 7.174 1.00 87.19 87 GLN A N 1
ATOM 657 C CA . GLN A 1 87 ? 10.500 -17.257 6.038 1.00 87.19 87 GLN A CA 1
ATOM 658 C C . GLN A 1 87 ? 10.054 -16.376 4.877 1.00 87.19 87 GLN A C 1
ATOM 660 O O . GLN A 1 87 ? 8.879 -16.376 4.513 1.00 87.19 87 GLN A O 1
ATOM 665 N N . ILE A 1 88 ? 10.977 -15.622 4.285 1.00 86.56 88 ILE A N 1
ATOM 666 C CA . ILE A 1 88 ? 10.700 -14.819 3.094 1.00 86.56 88 ILE A CA 1
ATOM 667 C C . ILE A 1 88 ? 11.309 -15.511 1.874 1.00 86.56 88 ILE A C 1
ATOM 669 O O . ILE A 1 88 ? 12.461 -15.939 1.886 1.00 86.56 88 ILE A O 1
ATOM 673 N N . SER A 1 89 ? 10.517 -15.637 0.815 1.00 92.44 89 SER A N 1
ATOM 674 C CA . SER A 1 89 ? 10.881 -16.326 -0.425 1.00 92.44 89 SER A CA 1
ATOM 675 C C . SER A 1 89 ? 10.376 -15.566 -1.649 1.00 92.44 89 SER A C 1
ATOM 677 O O . SER A 1 89 ? 9.555 -14.656 -1.531 1.00 92.44 89 SER A O 1
ATOM 679 N N . ASP A 1 90 ? 10.884 -15.928 -2.827 1.00 93.69 90 ASP A N 1
ATOM 680 C CA . ASP A 1 90 ? 10.478 -15.359 -4.118 1.00 93.69 90 ASP A CA 1
ATOM 681 C C . ASP A 1 90 ? 10.575 -13.825 -4.200 1.00 93.69 90 ASP A C 1
ATOM 683 O O . ASP A 1 90 ? 9.768 -13.195 -4.882 1.00 93.69 90 ASP A O 1
ATOM 687 N N . LEU A 1 91 ? 11.554 -13.221 -3.513 1.00 96.00 91 LEU A N 1
ATOM 688 C CA . LEU A 1 91 ? 11.794 -11.781 -3.584 1.00 96.00 91 LEU A CA 1
ATOM 689 C C . LEU A 1 91 ? 12.278 -11.383 -4.978 1.00 96.00 91 LEU A C 1
ATOM 691 O O . LEU A 1 91 ? 13.371 -11.770 -5.395 1.00 96.00 91 LEU A O 1
ATOM 695 N N . LYS A 1 92 ? 11.491 -10.561 -5.663 1.00 96.88 92 LYS A N 1
ATOM 696 C CA . LYS A 1 92 ? 11.789 -10.052 -6.999 1.00 96.88 92 LYS A CA 1
ATOM 697 C C . LYS A 1 92 ? 11.435 -8.578 -7.130 1.00 96.88 92 LYS A C 1
ATOM 699 O O . LYS A 1 92 ? 10.416 -8.138 -6.599 1.00 96.88 92 LYS A O 1
ATOM 704 N N . ILE A 1 93 ? 12.261 -7.845 -7.869 1.00 97.38 93 ILE A N 1
ATOM 705 C CA . ILE A 1 93 ? 12.028 -6.463 -8.278 1.00 97.38 93 ILE A CA 1
ATOM 706 C C . ILE A 1 93 ? 11.976 -6.397 -9.798 1.00 97.38 93 ILE A C 1
ATOM 708 O O . ILE A 1 93 ? 12.908 -6.812 -10.481 1.00 97.38 93 ILE A O 1
ATOM 712 N N . GLU A 1 94 ? 10.875 -5.877 -10.328 1.00 95.62 94 GLU A N 1
ATOM 713 C CA . GLU A 1 94 ? 10.593 -5.851 -11.761 1.00 95.62 94 GLU A CA 1
ATOM 714 C C . GLU A 1 94 ? 9.927 -4.525 -12.148 1.00 95.62 94 GLU A C 1
ATOM 716 O O . GLU A 1 94 ? 9.230 -3.897 -11.347 1.00 95.62 94 GLU A O 1
ATOM 721 N N . LEU A 1 95 ? 10.128 -4.089 -13.393 1.00 95.88 95 LEU A N 1
ATOM 722 C CA . LEU A 1 95 ? 9.388 -2.957 -13.943 1.00 95.88 95 LEU A CA 1
ATOM 723 C C . LEU A 1 95 ? 7.999 -3.429 -14.389 1.00 95.88 95 LEU A C 1
ATOM 725 O O . LEU A 1 95 ? 7.876 -4.334 -15.213 1.00 95.88 95 LEU A O 1
ATOM 729 N N . LEU A 1 96 ? 6.956 -2.781 -13.885 1.00 95.06 96 LEU A N 1
ATOM 730 C CA . LEU A 1 96 ? 5.583 -2.935 -14.341 1.00 95.06 96 LEU A CA 1
ATOM 731 C C . LEU A 1 96 ? 5.245 -1.850 -15.366 1.00 95.06 96 LEU A C 1
ATOM 733 O O . LEU A 1 96 ? 5.142 -0.674 -15.005 1.00 95.06 96 LEU A O 1
ATOM 737 N N . PRO A 1 97 ? 5.036 -2.217 -16.639 1.00 94.00 97 PRO A N 1
ATOM 738 C CA . PRO A 1 97 ? 4.776 -1.239 -17.686 1.00 94.00 97 PRO A CA 1
ATOM 739 C C . PRO A 1 97 ? 3.328 -0.741 -17.702 1.00 94.00 97 PRO A C 1
ATOM 741 O O . PRO A 1 97 ? 3.078 0.338 -18.234 1.00 94.00 97 PRO A O 1
ATOM 744 N N . SER A 1 98 ? 2.372 -1.514 -17.174 1.00 93.38 98 SER A N 1
ATOM 745 C CA . SER A 1 98 ? 0.948 -1.231 -17.360 1.00 93.38 98 SER A CA 1
ATOM 746 C C . SER A 1 98 ? 0.049 -1.814 -16.257 1.00 93.38 98 SER A C 1
ATOM 748 O O . SER A 1 98 ? 0.472 -2.730 -15.541 1.00 93.38 98 SER A O 1
ATOM 750 N N . PRO A 1 99 ? -1.207 -1.333 -16.150 1.00 89.50 99 PRO A N 1
ATOM 751 C CA . PRO A 1 99 ? -2.216 -1.901 -15.257 1.00 89.50 99 PRO A CA 1
ATOM 752 C C . PRO A 1 99 ? -2.448 -3.396 -15.482 1.00 89.50 99 PRO A C 1
ATOM 754 O O . PRO A 1 99 ? -2.573 -4.151 -14.523 1.00 89.50 99 PRO A O 1
ATOM 757 N N . GLU A 1 100 ? -2.454 -3.855 -16.737 1.00 90.19 100 GLU A N 1
ATOM 758 C CA . GLU A 1 100 ? -2.657 -5.270 -17.065 1.00 90.19 100 GLU A CA 1
ATOM 759 C C . GLU A 1 100 ? -1.517 -6.139 -16.526 1.00 90.19 100 GLU A C 1
ATOM 761 O O . GLU A 1 100 ? -1.752 -7.262 -16.087 1.00 90.19 100 GLU A O 1
ATOM 766 N N . ALA A 1 101 ? -0.284 -5.625 -16.515 1.00 90.69 101 ALA A N 1
ATOM 767 C CA . ALA A 1 101 ? 0.847 -6.331 -15.922 1.00 90.69 101 ALA A CA 1
ATOM 768 C C . ALA A 1 101 ? 0.690 -6.484 -14.400 1.00 90.69 101 ALA A C 1
ATOM 770 O O . ALA A 1 101 ? 1.007 -7.546 -13.866 1.00 90.69 101 ALA A O 1
ATOM 771 N N . LEU A 1 102 ? 0.155 -5.464 -13.714 1.00 89.12 102 LEU A N 1
ATOM 772 C CA . LEU A 1 102 ? -0.159 -5.545 -12.285 1.00 89.12 102 LEU A CA 1
ATOM 773 C C . LEU A 1 102 ? -1.293 -6.543 -12.017 1.00 89.12 102 LEU A C 1
ATOM 775 O O . LEU A 1 102 ? -1.154 -7.400 -11.151 1.00 89.12 102 LEU A O 1
ATOM 779 N N . LEU A 1 103 ? -2.371 -6.492 -12.805 1.00 87.50 103 LEU A N 1
ATOM 780 C CA . LEU A 1 103 ? -3.474 -7.450 -12.699 1.00 87.50 103 LEU A CA 1
ATOM 781 C C . LEU A 1 103 ? -3.005 -8.887 -12.914 1.00 87.50 103 LEU A C 1
ATOM 783 O O . LEU A 1 103 ? -3.394 -9.763 -12.162 1.00 87.50 103 LEU A O 1
ATOM 787 N N . ASN A 1 104 ? -2.122 -9.139 -13.880 1.00 87.69 104 ASN A N 1
ATOM 788 C CA . ASN A 1 104 ? -1.570 -10.479 -14.096 1.00 87.69 104 ASN A CA 1
ATOM 789 C C . ASN A 1 104 ? -0.676 -10.951 -12.938 1.00 87.69 104 ASN A C 1
ATOM 791 O O . ASN A 1 104 ? -0.582 -12.152 -12.683 1.00 87.69 104 ASN A O 1
ATOM 795 N N . ALA A 1 105 ? -0.003 -10.027 -12.246 1.00 85.31 105 ALA A N 1
ATOM 796 C CA . ALA A 1 105 ? 0.774 -10.338 -11.048 1.00 85.31 105 ALA A CA 1
ATOM 797 C C . ALA A 1 105 ? -0.120 -10.613 -9.822 1.00 85.31 105 ALA A C 1
ATOM 799 O O . ALA A 1 105 ? 0.313 -11.282 -8.879 1.00 85.31 105 ALA A O 1
ATOM 800 N N . MET A 1 106 ? -1.361 -10.120 -9.837 1.00 82.94 106 MET A N 1
ATOM 801 C CA . MET A 1 106 ? -2.365 -10.318 -8.797 1.00 82.94 106 MET A CA 1
ATOM 802 C C . MET A 1 106 ? -3.264 -11.503 -9.146 1.00 82.94 106 MET A C 1
ATOM 804 O O . MET A 1 106 ? -4.064 -11.464 -10.070 1.00 82.94 106 MET A O 1
ATOM 808 N N . ASN A 1 107 ? -3.163 -12.581 -8.379 1.00 75.88 107 ASN A N 1
ATOM 809 C CA . ASN A 1 107 ? -3.975 -13.779 -8.596 1.00 75.88 107 ASN A CA 1
ATOM 810 C C . ASN A 1 107 ? -5.192 -13.874 -7.663 1.00 75.88 107 ASN A C 1
ATOM 812 O O . ASN A 1 107 ? -5.864 -14.899 -7.663 1.00 75.88 107 ASN A O 1
ATOM 816 N N . GLU A 1 108 ? -5.451 -12.841 -6.861 1.00 74.69 108 GLU A N 1
ATOM 817 C CA . GLU A 1 108 ? -6.529 -12.806 -5.876 1.00 74.69 108 GLU A CA 1
ATOM 818 C C . GLU A 1 108 ? -7.235 -11.450 -5.889 1.00 74.69 108 GLU A C 1
ATOM 820 O O . GLU A 1 108 ? -6.606 -10.395 -6.000 1.00 74.69 108 GLU A O 1
ATOM 825 N N . GLU A 1 109 ? -8.556 -11.487 -5.726 1.00 71.00 109 GLU A N 1
ATOM 826 C CA . GLU A 1 109 ? -9.388 -10.285 -5.638 1.00 71.00 109 GLU A CA 1
ATOM 827 C C . GLU A 1 109 ? -9.444 -9.731 -4.219 1.00 71.00 109 GLU A C 1
ATOM 829 O O . GLU A 1 109 ? -9.484 -8.519 -4.031 1.00 71.00 109 GLU A O 1
ATOM 834 N N . ALA A 1 110 ? -9.444 -10.608 -3.215 1.00 72.25 110 ALA A N 1
ATOM 835 C CA . ALA A 1 110 ? -9.631 -10.233 -1.823 1.00 72.25 110 ALA A CA 1
ATOM 836 C C . ALA A 1 110 ? -8.288 -10.096 -1.099 1.00 72.25 110 ALA A C 1
ATOM 838 O O . ALA A 1 110 ? -7.556 -11.070 -0.913 1.00 72.25 110 ALA A O 1
ATOM 839 N N . GLY A 1 111 ? -7.993 -8.901 -0.598 1.00 73.62 111 GLY A N 1
ATOM 840 C CA . GLY A 1 111 ? -6.797 -8.686 0.207 1.00 73.62 111 GLY A CA 1
ATOM 841 C C . GLY A 1 111 ? -6.804 -7.356 0.935 1.00 73.62 111 GLY A C 1
ATOM 842 O O . GLY A 1 111 ? -7.855 -6.802 1.237 1.00 73.62 111 GLY A O 1
ATOM 843 N N . ILE A 1 112 ? -5.621 -6.868 1.276 1.00 74.44 112 ILE A N 1
ATOM 844 C CA . ILE A 1 112 ? -5.433 -5.597 1.967 1.00 74.44 112 ILE A CA 1
ATOM 845 C C . ILE A 1 112 ? -4.541 -4.719 1.097 1.00 74.44 112 ILE A C 1
ATOM 847 O O . ILE A 1 112 ? -3.491 -5.172 0.639 1.00 74.44 112 ILE A O 1
ATOM 851 N N . HIS A 1 113 ? -4.944 -3.466 0.904 1.00 80.00 113 HIS A N 1
ATOM 852 C CA . HIS A 1 113 ? -4.117 -2.445 0.282 1.00 80.00 113 HIS A CA 1
ATOM 853 C C . HIS A 1 113 ? -3.719 -1.388 1.319 1.00 80.00 113 HIS A C 1
ATOM 855 O O . HIS A 1 113 ? -4.545 -0.875 2.072 1.00 80.00 113 HIS A O 1
ATOM 861 N N . LEU A 1 114 ? -2.426 -1.088 1.396 1.00 75.06 114 LEU A N 1
ATOM 862 C CA . LEU A 1 114 ? -1.850 -0.099 2.299 1.00 75.06 114 LEU A CA 1
ATOM 863 C C . LEU A 1 114 ? -1.067 0.925 1.485 1.00 75.06 114 LEU A C 1
ATOM 865 O O . LEU A 1 114 ? -0.289 0.557 0.612 1.00 75.06 114 LEU A O 1
ATOM 869 N N . ILE A 1 115 ? -1.216 2.204 1.822 1.00 80.12 115 ILE A N 1
ATOM 870 C CA . ILE A 1 115 ? -0.414 3.279 1.232 1.00 80.12 115 ILE A CA 1
ATOM 871 C C . ILE A 1 115 ? 0.457 3.886 2.325 1.00 80.12 115 ILE A C 1
ATOM 873 O O . ILE A 1 115 ? -0.040 4.490 3.279 1.00 80.12 115 ILE A O 1
ATOM 877 N N . TYR A 1 116 ? 1.769 3.754 2.176 1.00 77.88 116 TYR A N 1
ATOM 878 C CA . TYR A 1 116 ? 2.742 4.392 3.053 1.00 77.88 116 TYR A CA 1
ATOM 879 C C . TYR A 1 116 ? 3.145 5.739 2.469 1.00 77.88 116 TYR A C 1
ATOM 881 O O . TYR A 1 116 ? 3.490 5.819 1.298 1.00 77.88 116 TYR A O 1
ATOM 889 N N . SER A 1 117 ? 3.139 6.796 3.279 1.00 79.88 117 SER A N 1
ATOM 890 C CA . SER A 1 117 ? 3.776 8.071 2.933 1.00 79.88 117 SER A CA 1
ATOM 891 C C . SER A 1 117 ? 5.111 8.169 3.658 1.00 79.88 117 SER A C 1
ATOM 893 O O . SER A 1 117 ? 5.140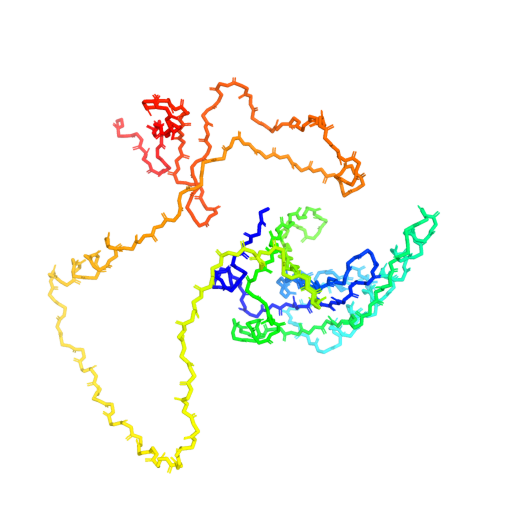 8.099 4.886 1.00 79.88 117 SER A O 1
ATOM 895 N N . VAL A 1 118 ? 6.191 8.360 2.908 1.00 75.88 118 VAL A N 1
ATOM 896 C CA . VAL A 1 118 ? 7.550 8.491 3.440 1.00 75.88 118 VAL A CA 1
ATOM 897 C C . VAL A 1 118 ? 8.050 9.899 3.153 1.00 75.88 118 VAL A C 1
ATOM 899 O O . VAL A 1 118 ? 7.946 10.374 2.023 1.00 75.88 118 VAL A O 1
ATOM 902 N N . ASP A 1 119 ? 8.559 10.564 4.187 1.00 78.44 119 ASP A N 1
ATOM 903 C CA . ASP A 1 119 ? 9.297 11.822 4.073 1.00 78.44 119 ASP A CA 1
ATOM 904 C C . ASP A 1 119 ? 10.787 11.511 4.250 1.00 78.44 119 ASP A C 1
ATOM 906 O O . ASP A 1 119 ? 11.158 10.757 5.154 1.00 78.44 119 ASP A O 1
ATOM 910 N N . SER A 1 120 ? 11.622 12.011 3.347 1.00 73.06 120 SER A N 1
ATOM 911 C CA . SER A 1 120 ? 13.036 11.648 3.251 1.00 73.06 120 SER A CA 1
ATOM 912 C C . SER A 1 120 ? 13.864 12.803 2.698 1.00 73.06 120 SER A C 1
ATOM 914 O O . SER A 1 120 ? 13.321 13.754 2.133 1.00 73.06 120 SER A O 1
ATOM 916 N N . ASP A 1 121 ? 15.189 12.679 2.774 1.00 74.69 121 ASP A N 1
ATOM 917 C CA . ASP A 1 121 ? 16.122 13.675 2.230 1.00 74.69 121 ASP A CA 1
ATOM 918 C C . ASP A 1 121 ? 15.987 13.861 0.706 1.00 74.69 121 ASP A C 1
ATOM 920 O O . ASP A 1 121 ? 16.335 14.910 0.168 1.00 74.69 121 ASP A O 1
ATOM 924 N N . PHE A 1 122 ? 15.430 12.869 0.006 1.00 72.62 122 PHE A N 1
ATOM 925 C CA . PHE A 1 122 ? 15.142 12.894 -1.432 1.00 72.62 122 PHE A CA 1
ATOM 926 C C . PHE A 1 122 ? 13.662 13.194 -1.738 1.00 72.62 122 PHE A C 1
ATOM 928 O O . PHE A 1 122 ? 13.179 12.972 -2.850 1.00 72.62 122 PHE A O 1
ATOM 935 N N . GLY A 1 123 ? 12.943 13.750 -0.761 1.00 71.88 123 GLY A N 1
ATOM 936 C CA . GLY A 1 123 ? 11.577 14.237 -0.890 1.00 71.88 123 GLY A CA 1
ATOM 937 C C . GLY A 1 123 ? 10.522 13.274 -0.357 1.00 71.88 123 GLY A C 1
ATOM 938 O O . GLY A 1 123 ? 10.809 12.197 0.174 1.00 71.88 123 GLY A O 1
ATOM 939 N N . ARG A 1 124 ? 9.263 13.695 -0.501 1.00 78.94 124 ARG A N 1
ATOM 940 C CA . ARG A 1 124 ? 8.099 12.927 -0.065 1.00 78.94 124 ARG A CA 1
ATOM 941 C C . ARG A 1 124 ? 7.589 12.038 -1.190 1.00 78.94 124 ARG A C 1
ATOM 943 O O . ARG A 1 124 ? 7.271 12.529 -2.271 1.00 78.94 124 ARG A O 1
ATOM 950 N N . PHE A 1 125 ? 7.429 10.753 -0.909 1.00 79.94 125 PHE A N 1
ATOM 951 C CA . PHE A 1 125 ? 6.881 9.781 -1.853 1.00 79.94 125 PHE A CA 1
ATOM 952 C C . PHE A 1 125 ? 5.914 8.822 -1.162 1.00 79.94 125 PHE A C 1
ATOM 954 O O . PHE A 1 125 ? 5.835 8.761 0.067 1.00 79.94 125 PHE A O 1
ATOM 961 N N . SER A 1 126 ? 5.132 8.110 -1.973 1.00 80.25 126 SER A N 1
ATOM 962 C CA . SER A 1 126 ? 4.203 7.091 -1.491 1.00 80.25 126 SER A CA 1
ATOM 963 C C . SER A 1 126 ? 4.607 5.710 -1.990 1.00 80.25 126 SER A C 1
ATOM 965 O O . SER A 1 126 ? 5.182 5.586 -3.069 1.00 80.25 126 SER A O 1
ATOM 967 N N . ILE A 1 127 ? 4.300 4.692 -1.194 1.00 85.12 127 ILE A N 1
ATOM 968 C CA . ILE A 1 127 ? 4.500 3.281 -1.515 1.00 85.12 127 ILE A CA 1
ATOM 969 C C . ILE A 1 127 ? 3.137 2.602 -1.400 1.00 85.12 127 ILE A C 1
ATOM 971 O O . ILE A 1 127 ? 2.558 2.598 -0.312 1.00 85.12 127 ILE A O 1
ATOM 975 N N . GLY A 1 128 ? 2.633 2.049 -2.500 1.00 86.00 128 GLY A N 1
ATOM 976 C CA . GLY A 1 128 ? 1.473 1.158 -2.483 1.00 86.00 128 GLY A CA 1
ATOM 977 C C . GLY A 1 128 ? 1.901 -0.240 -2.046 1.00 86.00 128 GLY A C 1
ATOM 978 O O . GLY A 1 128 ? 3.005 -0.676 -2.367 1.00 86.00 128 GLY A O 1
ATOM 979 N N . HIS A 1 129 ? 1.071 -0.943 -1.288 1.00 90.00 129 HIS A N 1
ATOM 980 C CA . HIS A 1 129 ? 1.352 -2.298 -0.826 1.00 90.00 129 HIS A CA 1
ATOM 981 C C . HIS A 1 129 ? 0.080 -3.122 -0.803 1.00 90.00 129 HIS A C 1
ATOM 983 O O . HIS A 1 129 ? -0.797 -2.936 0.038 1.00 90.00 129 HIS A O 1
ATOM 989 N N . TYR A 1 130 ? 0.020 -4.060 -1.730 1.00 87.00 130 TYR A N 1
ATOM 990 C CA . TYR A 1 130 ? -1.016 -5.059 -1.857 1.00 87.00 130 TYR A CA 1
ATOM 991 C C . TYR A 1 130 ? -0.538 -6.318 -1.149 1.00 87.00 130 TYR A C 1
ATOM 993 O O . TYR A 1 130 ? 0.592 -6.770 -1.358 1.00 87.00 130 TYR A O 1
ATOM 1001 N N . LEU A 1 131 ? -1.387 -6.892 -0.307 1.00 85.00 131 LEU A N 1
ATOM 1002 C CA . LEU A 1 131 ? -1.092 -8.158 0.341 1.00 85.00 131 LEU A CA 1
ATOM 1003 C C . LEU A 1 131 ? -2.333 -9.026 0.463 1.00 85.00 131 LEU A C 1
ATOM 1005 O O . LEU A 1 131 ? -3.425 -8.555 0.778 1.00 85.00 131 LEU A O 1
ATOM 1009 N N . TRP A 1 132 ? -2.152 -10.317 0.228 1.00 82.81 132 TRP A N 1
ATOM 1010 C CA . TRP A 1 132 ? -3.222 -11.302 0.305 1.00 82.81 132 TRP A CA 1
ATOM 1011 C C . TRP A 1 132 ? -2.673 -12.649 0.756 1.00 82.81 132 TRP A C 1
ATOM 1013 O O . TRP A 1 132 ? -1.486 -12.952 0.618 1.00 82.81 132 TRP A O 1
ATOM 1023 N N . ARG A 1 133 ? -3.542 -13.472 1.341 1.00 75.50 133 ARG A N 1
ATOM 1024 C CA . ARG A 1 133 ? -3.173 -14.823 1.763 1.00 75.50 133 ARG A CA 1
ATOM 1025 C C . ARG A 1 133 ? -3.129 -15.743 0.545 1.00 75.50 133 ARG A C 1
ATOM 1027 O O . ARG A 1 133 ? -3.991 -15.663 -0.316 1.00 75.50 133 ARG A O 1
ATOM 1034 N N . THR A 1 134 ? -2.157 -16.648 0.509 1.00 76.19 134 THR A N 1
ATOM 1035 C CA . THR A 1 134 ? -2.046 -17.694 -0.517 1.00 76.19 134 THR A CA 1
ATOM 1036 C C . THR A 1 134 ? -2.282 -19.072 0.115 1.00 76.19 134 THR A C 1
ATOM 1038 O O . THR A 1 134 ? -1.758 -19.356 1.193 1.00 76.19 134 THR A O 1
ATOM 1041 N N . GLY A 1 135 ? -3.092 -19.923 -0.528 1.00 64.56 135 GLY A N 1
ATOM 1042 C CA . GLY A 1 135 ? -3.430 -21.282 -0.064 1.00 64.56 135 GLY A CA 1
ATOM 1043 C C . GLY A 1 135 ? -4.854 -21.449 0.495 1.00 64.56 135 GLY A C 1
ATOM 1044 O O . GLY A 1 135 ? -5.558 -20.471 0.734 1.00 64.56 135 GLY A O 1
ATOM 1045 N N . GLU A 1 136 ? -5.281 -22.703 0.702 1.00 48.47 136 GLU A N 1
ATOM 1046 C CA . GLU A 1 136 ? -6.638 -23.047 1.158 1.00 48.47 136 GLU A CA 1
ATOM 1047 C C . GLU A 1 136 ? -6.934 -22.473 2.552 1.00 48.47 136 GLU A C 1
ATOM 1049 O O . GLU A 1 136 ? -6.304 -22.803 3.562 1.00 48.47 136 GLU A O 1
ATOM 1054 N N . GLY A 1 137 ? -7.901 -21.563 2.596 1.00 42.00 137 GLY A N 1
ATOM 1055 C CA . GLY A 1 137 ? -8.290 -20.854 3.805 1.00 42.00 137 GLY A CA 1
ATOM 1056 C C . GLY A 1 137 ? -9.085 -19.603 3.476 1.00 42.00 137 GLY A C 1
ATOM 1057 O O . GLY A 1 137 ? -8.703 -18.510 3.891 1.00 42.00 137 GLY A O 1
ATOM 1058 N N . HIS A 1 138 ? -10.171 -19.763 2.718 1.00 39.00 138 HIS A N 1
ATOM 1059 C CA . HIS A 1 138 ? -11.151 -18.708 2.500 1.00 39.00 138 HIS A CA 1
ATOM 1060 C C . HIS A 1 138 ? -11.717 -18.283 3.861 1.00 39.00 138 HIS A C 1
ATOM 1062 O O . HIS A 1 138 ? -12.435 -19.041 4.511 1.00 39.00 138 HIS A O 1
ATOM 1068 N N . LEU A 1 139 ? -11.417 -17.059 4.301 1.00 44.53 139 LEU A N 1
ATOM 1069 C CA . LEU A 1 139 ? -12.005 -16.483 5.519 1.00 44.53 139 LEU A CA 1
ATOM 1070 C C . LEU A 1 139 ? -13.538 -16.322 5.413 1.00 44.53 139 LEU A C 1
ATOM 1072 O O . LEU A 1 139 ? -14.185 -16.018 6.412 1.00 44.53 139 LEU A O 1
ATOM 1076 N N . PHE A 1 140 ? -14.117 -16.568 4.230 1.00 42.16 140 PHE A N 1
ATOM 1077 C CA . PHE A 1 140 ? -15.526 -16.341 3.913 1.00 42.16 140 PHE A CA 1
ATOM 1078 C C . PHE A 1 140 ? -16.234 -17.521 3.224 1.00 42.16 140 PHE A C 1
ATOM 1080 O O . PHE A 1 140 ? -17.334 -17.334 2.714 1.00 42.16 140 PHE A O 1
ATOM 1087 N N . ASP A 1 141 ? -15.697 -18.749 3.262 1.00 39.69 141 ASP A N 1
ATOM 1088 C CA . ASP A 1 141 ? -16.437 -19.931 2.768 1.00 39.69 141 ASP A CA 1
ATOM 1089 C C . ASP A 1 141 ? -17.400 -20.515 3.821 1.00 39.69 141 ASP A C 1
ATOM 1091 O O . ASP A 1 141 ? -17.399 -21.696 4.171 1.00 39.69 141 ASP A O 1
ATOM 1095 N N . LYS A 1 142 ? -18.241 -19.642 4.377 1.00 37.06 142 LYS A N 1
ATOM 1096 C CA . LYS A 1 142 ? -19.514 -20.035 4.980 1.00 37.06 142 LYS A CA 1
ATOM 1097 C C . LYS A 1 142 ? -20.578 -19.033 4.571 1.00 37.06 142 LYS A C 1
ATOM 1099 O O . LYS A 1 142 ? -20.901 -18.114 5.317 1.00 37.06 142 LYS A O 1
ATOM 1104 N N . GLY A 1 143 ? -21.167 -19.293 3.407 1.00 36.09 143 GLY A N 1
ATOM 1105 C CA . GLY A 1 143 ? -22.534 -18.870 3.124 1.00 36.09 143 GLY A CA 1
ATOM 1106 C C . GLY A 1 143 ? -22.716 -17.977 1.908 1.00 36.09 143 GLY A C 1
ATOM 1107 O O . GLY A 1 143 ? -23.272 -16.897 2.044 1.00 36.09 143 GLY A O 1
ATOM 1108 N N . LEU A 1 144 ? -22.370 -18.467 0.718 1.00 31.73 144 LEU A N 1
ATOM 1109 C CA . LEU A 1 144 ? -23.225 -18.248 -0.448 1.00 31.73 144 LEU A CA 1
ATOM 1110 C C . LEU A 1 144 ? -23.112 -19.449 -1.393 1.00 31.73 144 LEU A C 1
ATOM 1112 O O . LEU A 1 144 ? -22.343 -19.469 -2.348 1.00 31.73 144 LEU A O 1
ATOM 1116 N N . SER A 1 145 ? -23.875 -20.498 -1.084 1.00 35.78 145 SER A N 1
ATOM 1117 C CA . SER A 1 145 ? -24.147 -21.569 -2.036 1.00 35.78 145 SER A CA 1
ATOM 1118 C C . SER A 1 145 ? -24.869 -20.971 -3.240 1.00 35.78 145 SER A C 1
ATOM 1120 O O . SER A 1 145 ? -26.034 -20.586 -3.127 1.00 35.78 145 SER A O 1
ATOM 1122 N N . THR A 1 146 ? -24.199 -20.932 -4.387 1.00 30.45 146 THR A N 1
ATOM 1123 C CA . THR A 1 146 ? -24.880 -20.804 -5.675 1.00 30.45 146 THR A CA 1
ATOM 1124 C C . THR A 1 146 ? -24.642 -22.097 -6.437 1.00 30.45 146 THR A C 1
ATOM 1126 O O . THR A 1 146 ? -23.675 -22.257 -7.175 1.00 30.45 146 THR A O 1
ATOM 1129 N N . GLU A 1 147 ? -25.517 -23.068 -6.186 1.00 34.94 147 GLU A N 1
ATOM 1130 C CA . GLU A 1 147 ? -25.753 -24.177 -7.102 1.00 34.94 147 GLU A CA 1
ATOM 1131 C C . GLU A 1 147 ? -26.340 -23.609 -8.400 1.00 34.94 147 GLU A C 1
ATOM 1133 O O . GLU A 1 147 ? -27.534 -23.342 -8.484 1.00 34.94 147 GLU A O 1
ATOM 1138 N N . ALA A 1 148 ? -25.477 -23.371 -9.385 1.00 32.91 148 ALA A N 1
ATOM 1139 C CA . ALA A 1 148 ? -25.720 -23.359 -10.833 1.00 32.91 148 ALA A CA 1
ATOM 1140 C C . ALA A 1 148 ? -24.441 -22.774 -11.462 1.00 32.91 148 ALA A C 1
ATOM 1142 O O . ALA A 1 148 ? -24.015 -21.698 -11.078 1.00 32.91 148 ALA A O 1
ATOM 1143 N N . ALA A 1 149 ? -23.733 -23.386 -12.399 1.00 30.28 149 ALA A N 1
ATOM 1144 C CA . ALA A 1 149 ? -24.151 -24.327 -13.409 1.00 30.28 149 ALA A CA 1
ATOM 1145 C C . ALA A 1 149 ? -22.983 -25.263 -13.738 1.00 30.28 149 ALA A C 1
ATOM 1147 O O . ALA A 1 149 ? -21.859 -24.835 -13.995 1.00 30.28 149 ALA A O 1
ATOM 1148 N N . SER A 1 150 ? -23.280 -26.555 -13.745 1.00 31.06 150 SER A N 1
ATOM 1149 C CA . SER A 1 150 ? -22.478 -27.553 -14.428 1.00 31.06 150 SER A CA 1
ATOM 1150 C C . SER A 1 150 ? -22.810 -27.532 -15.920 1.00 31.06 150 SER A C 1
ATOM 1152 O O . SER A 1 150 ? -23.974 -27.435 -16.307 1.00 31.06 150 SER A O 1
ATOM 1154 N N . GLY A 1 151 ? -21.768 -27.693 -16.733 1.00 31.86 151 GLY A N 1
ATOM 1155 C CA . GLY A 1 151 ? -21.870 -28.194 -18.098 1.00 31.86 151 GLY A CA 1
ATOM 1156 C C . GLY A 1 151 ? -21.739 -27.137 -19.181 1.00 31.86 151 GLY A C 1
ATOM 1157 O O . GLY A 1 151 ? -22.738 -26.544 -19.542 1.00 31.86 151 GLY A O 1
ATOM 1158 N N . TYR A 1 152 ? -20.535 -27.014 -19.747 1.00 30.59 152 TYR A N 1
ATOM 1159 C CA . TYR A 1 152 ? -20.316 -27.014 -21.198 1.00 30.59 152 TYR A CA 1
ATOM 1160 C C . TYR A 1 152 ? -18.896 -27.529 -21.485 1.00 30.59 152 TYR A C 1
ATOM 1162 O O . TYR A 1 152 ? -17.909 -26.814 -21.333 1.00 30.59 152 TYR A O 1
ATOM 1170 N N . GLU A 1 153 ? -18.807 -28.799 -21.879 1.00 30.91 153 GLU A N 1
ATOM 1171 C CA . GLU A 1 153 ? -17.693 -29.325 -22.668 1.00 30.91 153 GLU A CA 1
ATOM 1172 C C . GLU A 1 153 ? -17.854 -28.878 -24.134 1.00 30.91 153 GLU A C 1
ATOM 1174 O O . GLU A 1 153 ? -18.953 -28.936 -24.677 1.00 30.91 153 GLU A O 1
ATOM 1179 N N . ASN A 1 154 ? -16.724 -28.512 -24.752 1.00 34.25 154 ASN A N 1
ATOM 1180 C CA . ASN A 1 154 ? -16.394 -28.541 -26.186 1.00 34.25 154 ASN A CA 1
ATOM 1181 C C . ASN A 1 154 ? -17.318 -27.829 -27.200 1.00 34.25 154 ASN A C 1
ATOM 1183 O O . ASN A 1 154 ? -18.369 -28.351 -27.560 1.00 34.25 154 ASN A O 1
ATOM 1187 N N . ASN A 1 155 ? -16.808 -26.766 -27.847 1.00 32.72 155 ASN A N 1
ATOM 1188 C CA . ASN A 1 155 ? -16.829 -26.721 -29.316 1.00 32.72 155 ASN A CA 1
ATOM 1189 C C . ASN A 1 155 ? -15.817 -25.745 -29.954 1.00 32.72 155 ASN A C 1
ATOM 1191 O O . ASN A 1 155 ? -15.691 -24.597 -29.546 1.00 32.72 155 ASN A O 1
ATOM 1195 N N . GLU A 1 156 ? -15.129 -26.290 -30.958 1.00 34.88 156 GLU A N 1
ATOM 1196 C CA . GLU A 1 156 ? -14.495 -25.740 -32.167 1.00 34.88 156 GLU A CA 1
ATOM 1197 C C . GLU A 1 156 ? -14.066 -24.260 -32.261 1.00 34.88 156 GLU A C 1
ATOM 1199 O O . GLU A 1 156 ? -14.824 -23.315 -32.059 1.00 34.88 156 GLU A O 1
ATOM 1204 N N . ALA A 1 157 ? -12.823 -24.082 -32.723 1.00 36.59 157 ALA A N 1
ATOM 1205 C CA . ALA A 1 157 ? -12.235 -22.810 -33.121 1.00 36.59 157 ALA A CA 1
ATOM 1206 C C . ALA A 1 157 ? -13.067 -22.112 -34.214 1.00 36.59 157 ALA A C 1
ATOM 1208 O O . ALA A 1 157 ? -13.059 -22.508 -35.380 1.00 36.59 157 ALA A O 1
ATOM 1209 N N . VAL A 1 158 ? -13.745 -21.028 -33.837 1.00 38.28 158 VAL A N 1
ATOM 1210 C CA . VAL A 1 158 ? -14.398 -20.107 -34.770 1.00 38.28 158 VAL A CA 1
ATOM 1211 C C . VAL A 1 158 ? -13.345 -19.144 -35.322 1.00 38.28 158 VAL A C 1
ATOM 1213 O O . VAL A 1 158 ? -12.705 -18.405 -34.575 1.00 38.28 158 VAL A O 1
ATOM 1216 N N . GLY A 1 159 ? -13.152 -19.156 -36.642 1.00 43.66 159 GLY A N 1
ATOM 1217 C CA . GLY A 1 159 ? -12.285 -18.211 -37.342 1.00 43.66 159 GLY A CA 1
ATOM 1218 C C . GLY A 1 159 ? -12.827 -16.784 -37.245 1.00 43.66 159 GLY A C 1
ATOM 1219 O O . GLY A 1 159 ? -13.898 -16.485 -37.770 1.00 43.66 159 GLY A O 1
ATOM 1220 N N . ILE A 1 160 ? -12.082 -15.903 -36.580 1.00 38.00 160 ILE A N 1
ATOM 1221 C CA . ILE A 1 160 ? -12.421 -14.484 -36.444 1.00 38.00 160 ILE A CA 1
ATOM 1222 C C . ILE A 1 160 ? -11.933 -13.750 -37.700 1.00 38.00 160 ILE A C 1
ATOM 1224 O O . ILE A 1 160 ? -10.729 -13.618 -37.921 1.00 38.00 160 ILE A O 1
ATOM 1228 N N . ALA A 1 161 ? -12.862 -13.264 -38.525 1.00 46.91 161 ALA A N 1
ATOM 1229 C CA . ALA A 1 161 ? -12.566 -12.234 -39.519 1.00 46.91 161 ALA A CA 1
ATOM 1230 C C . ALA A 1 161 ? -12.512 -10.860 -38.818 1.00 46.91 161 ALA A C 1
ATOM 1232 O O . ALA A 1 161 ? -13.349 -10.603 -37.949 1.00 46.91 161 ALA A O 1
ATOM 1233 N N . PRO A 1 162 ? -11.553 -9.977 -39.152 1.00 40.66 162 PRO A N 1
ATOM 1234 C CA . PRO A 1 162 ? -11.448 -8.669 -38.515 1.00 40.66 162 PRO A CA 1
ATOM 1235 C C . PRO A 1 162 ? -12.681 -7.810 -38.826 1.00 40.66 162 PRO A C 1
ATOM 1237 O O . PRO A 1 162 ? -13.131 -7.744 -39.969 1.00 40.66 162 PRO A O 1
ATOM 1240 N N . ALA A 1 163 ? -13.226 -7.164 -37.793 1.00 41.03 163 ALA A N 1
ATOM 1241 C CA . ALA A 1 163 ? -14.339 -6.233 -37.917 1.00 41.03 163 ALA A CA 1
ATOM 1242 C C . ALA A 1 163 ? -13.904 -4.950 -38.644 1.00 41.03 163 ALA A C 1
ATOM 1244 O O . ALA A 1 163 ? -12.857 -4.373 -38.343 1.00 41.03 163 ALA A O 1
ATOM 1245 N N . ASP A 1 164 ? -14.730 -4.510 -39.590 1.00 39.47 164 ASP A N 1
ATOM 1246 C CA . ASP A 1 164 ? -14.513 -3.315 -40.401 1.00 39.47 164 ASP A CA 1
ATOM 1247 C C . ASP A 1 164 ? -14.932 -2.072 -39.594 1.00 39.47 164 ASP A C 1
ATOM 1249 O O . ASP A 1 164 ? -16.116 -1.854 -39.317 1.00 39.47 164 ASP A O 1
ATOM 1253 N N . PHE A 1 165 ? -13.960 -1.272 -39.154 1.00 49.25 165 PHE A N 1
ATOM 1254 C CA . PHE A 1 165 ? -14.221 -0.062 -38.375 1.00 49.25 165 PHE A CA 1
ATOM 1255 C C . PHE A 1 165 ? -14.589 1.096 -39.304 1.00 49.25 165 PHE A C 1
ATOM 1257 O O . PHE A 1 165 ? -13.750 1.606 -40.050 1.00 49.25 165 PHE A O 1
ATOM 1264 N N . GLN A 1 166 ? -15.837 1.568 -39.222 1.00 43.44 166 GLN A N 1
ATOM 1265 C CA . GLN A 1 166 ? -16.204 2.844 -39.830 1.00 43.44 166 GLN A CA 1
ATOM 1266 C C . GLN A 1 166 ? -15.505 3.988 -39.091 1.00 43.44 166 GLN A C 1
ATOM 1268 O O . GLN A 1 166 ? -15.686 4.202 -37.894 1.00 43.44 166 GLN A O 1
ATOM 1273 N N . SER A 1 167 ? -14.691 4.731 -39.832 1.00 41.44 167 SER A N 1
ATOM 1274 C CA . SER A 1 167 ? -13.995 5.923 -39.373 1.00 41.44 167 SER A CA 1
ATOM 1275 C C . SER A 1 167 ? -14.992 7.052 -39.096 1.00 41.44 167 SER A C 1
ATOM 1277 O O . SER A 1 167 ? -15.680 7.543 -39.993 1.00 41.44 167 SER A O 1
ATOM 1279 N N . PHE A 1 168 ? -15.068 7.489 -37.838 1.00 42.34 168 PHE A N 1
ATOM 1280 C CA . PHE A 1 168 ? -15.901 8.623 -37.449 1.00 42.34 168 PHE A CA 1
ATOM 1281 C C . PHE A 1 168 ? -15.312 9.923 -38.006 1.00 42.34 168 PHE A C 1
ATOM 1283 O O . PHE A 1 168 ? -14.353 10.485 -37.481 1.00 42.34 168 PHE A O 1
ATOM 1290 N N . SER A 1 169 ? -15.898 10.418 -39.093 1.00 42.00 169 SER A N 1
ATOM 1291 C CA . SER A 1 169 ? -15.627 11.758 -39.603 1.00 42.00 169 SER A CA 1
ATOM 1292 C C . SER A 1 169 ? -16.232 12.806 -38.665 1.00 42.00 169 SER A C 1
ATOM 1294 O O . SER A 1 169 ? -17.457 12.922 -38.573 1.00 42.00 169 SER A O 1
ATOM 1296 N N . THR A 1 170 ? -15.376 13.592 -38.011 1.00 44.12 170 THR A N 1
ATOM 1297 C CA . THR A 1 170 ? -15.731 14.783 -37.228 1.00 44.12 170 THR A CA 1
ATOM 1298 C C . THR A 1 170 ? -16.570 15.743 -38.068 1.00 44.12 170 THR A C 1
ATOM 1300 O O . THR A 1 170 ? -16.065 16.384 -38.992 1.00 44.12 170 THR A O 1
ATOM 1303 N N . ARG A 1 171 ? -17.863 15.865 -37.748 1.00 38.56 171 ARG A N 1
ATOM 1304 C CA . ARG A 1 171 ? -18.773 16.820 -38.384 1.00 38.56 171 ARG A CA 1
ATOM 1305 C C . ARG A 1 171 ? -19.364 17.749 -37.323 1.00 38.56 171 ARG A C 1
ATOM 1307 O O . ARG A 1 171 ? -20.255 17.360 -36.587 1.00 38.56 171 ARG A O 1
ATOM 1314 N N . GLY A 1 172 ? -18.861 18.985 -37.307 1.00 37.59 172 GLY A N 1
ATOM 1315 C CA . GLY A 1 172 ? -19.577 20.177 -36.842 1.00 37.59 172 GLY A CA 1
ATOM 1316 C C . GLY A 1 172 ? -19.752 20.344 -35.332 1.00 37.59 172 GLY A C 1
ATOM 1317 O O . GLY A 1 172 ? -20.730 19.888 -34.755 1.00 37.59 172 GLY A O 1
ATOM 1318 N N . ALA A 1 173 ? -18.863 21.129 -34.718 1.00 45.16 173 ALA A N 1
ATOM 1319 C CA . ALA A 1 173 ? -19.096 21.728 -33.409 1.00 45.16 173 ALA A CA 1
ATOM 1320 C C . ALA A 1 173 ? -20.262 22.737 -33.479 1.00 45.16 173 ALA A C 1
ATOM 1322 O O . ALA A 1 173 ? -20.113 23.838 -34.009 1.00 45.16 173 ALA A O 1
ATOM 1323 N N . GLY A 1 174 ? -21.417 22.354 -32.932 1.00 38.62 174 GLY A N 1
ATOM 1324 C CA . GLY A 1 174 ? -22.484 23.260 -32.501 1.00 38.62 174 GLY A CA 1
ATOM 1325 C C . GLY A 1 174 ? -22.525 23.332 -30.965 1.00 38.62 174 GLY A C 1
ATOM 1326 O O . GLY A 1 174 ? -22.159 22.355 -30.310 1.00 38.62 174 GLY A O 1
ATOM 1327 N N . PRO A 1 175 ? -22.973 24.442 -30.349 1.00 40.72 175 PRO A N 1
ATOM 1328 C CA . PRO A 1 175 ? -22.872 24.664 -28.900 1.00 40.72 175 PRO A CA 1
ATOM 1329 C C . PRO A 1 175 ? -23.801 23.791 -28.025 1.00 40.72 175 PRO A C 1
ATOM 1331 O O . PRO A 1 175 ? -23.934 24.060 -26.836 1.00 40.72 175 PRO A O 1
ATOM 1334 N N . ALA A 1 176 ? -24.408 22.736 -28.577 1.00 40.34 176 ALA A N 1
ATOM 1335 C CA . ALA A 1 176 ? -25.320 21.826 -27.878 1.00 40.34 176 ALA A CA 1
ATOM 1336 C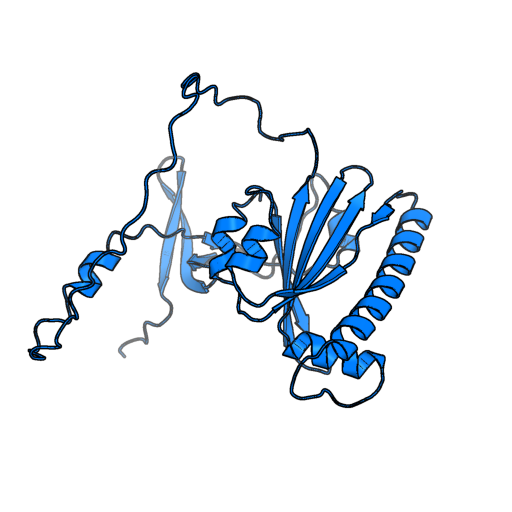 C . ALA A 1 176 ? -24.684 20.484 -27.447 1.00 40.34 176 ALA A C 1
ATOM 1338 O O . ALA A 1 176 ? -25.288 19.756 -26.674 1.00 40.34 176 ALA A O 1
ATOM 1339 N N . ALA A 1 177 ? -23.452 20.164 -27.863 1.00 38.78 177 ALA A N 1
ATOM 1340 C CA . ALA A 1 177 ? -22.802 18.874 -27.567 1.00 38.78 177 ALA A CA 1
ATOM 1341 C C . ALA A 1 177 ? -22.054 18.815 -26.211 1.00 38.78 177 ALA A C 1
ATOM 1343 O O . ALA A 1 177 ? -21.145 18.009 -26.037 1.00 38.78 177 ALA A O 1
ATOM 1344 N N . LYS A 1 178 ? -22.373 19.702 -25.256 1.00 37.62 178 LYS A N 1
ATOM 1345 C CA . LYS A 1 178 ? -21.750 19.715 -23.913 1.00 37.62 178 LYS A CA 1
ATOM 1346 C C . LYS A 1 178 ? -22.572 19.005 -22.831 1.00 37.62 178 LYS A C 1
ATOM 1348 O O . LYS A 1 178 ? -22.034 18.804 -21.748 1.00 37.62 178 LYS A O 1
ATOM 1353 N N . SER A 1 179 ? -23.834 18.652 -23.089 1.00 39.16 179 SER A N 1
ATOM 1354 C CA . SER A 1 179 ? -24.723 18.060 -22.075 1.00 39.16 179 SER A CA 1
ATOM 1355 C C . SER A 1 179 ? -24.828 16.534 -22.143 1.00 39.16 179 SER A C 1
ATOM 1357 O O . SER A 1 179 ? -24.902 15.908 -21.096 1.00 39.16 179 SER A O 1
ATOM 1359 N N . GLU A 1 180 ? -24.756 15.916 -23.327 1.00 37.12 180 GLU A N 1
ATOM 1360 C CA . GLU A 1 180 ? -24.983 14.460 -23.465 1.00 37.12 180 GLU A CA 1
ATOM 1361 C C . GLU A 1 180 ? -23.895 13.601 -22.795 1.00 37.12 180 GLU A C 1
ATOM 1363 O O . GLU A 1 180 ? -24.195 12.559 -22.224 1.00 37.12 180 GLU A O 1
ATOM 1368 N N . GLY A 1 181 ? -22.636 14.056 -22.784 1.00 32.03 181 GLY A N 1
ATOM 1369 C CA . GLY A 1 181 ? -21.553 13.358 -22.075 1.00 32.03 181 GLY A CA 1
ATOM 1370 C C . GLY A 1 181 ? -21.583 13.533 -20.551 1.00 32.03 181 GLY A C 1
ATOM 1371 O O . GLY A 1 181 ? -20.930 12.773 -19.842 1.00 32.03 181 GLY A O 1
ATOM 1372 N N . LEU A 1 182 ? -22.321 14.528 -20.044 1.00 30.95 182 LEU A N 1
ATOM 1373 C CA . LEU A 1 182 ? -22.478 14.765 -18.609 1.00 30.95 182 LEU A CA 1
ATOM 1374 C C . LEU A 1 182 ? -23.650 13.954 -18.040 1.00 30.95 182 LEU A C 1
ATOM 1376 O O . LEU A 1 182 ? -23.529 13.451 -16.929 1.00 30.95 182 LEU A O 1
ATOM 1380 N N . ASP A 1 183 ? -24.729 13.772 -18.810 1.00 36.44 183 ASP A N 1
ATOM 1381 C CA . ASP A 1 183 ? -25.882 12.955 -18.404 1.00 36.44 183 ASP A CA 1
ATOM 1382 C C . ASP A 1 183 ? -25.492 11.486 -18.161 1.00 36.44 183 ASP A C 1
ATOM 1384 O O . ASP A 1 183 ? -25.954 10.889 -17.197 1.00 36.44 183 ASP A O 1
ATOM 1388 N N . MET A 1 184 ? -24.556 10.929 -18.941 1.00 32.69 184 MET A N 1
ATOM 1389 C CA . MET A 1 184 ? -24.039 9.565 -18.720 1.00 32.69 184 MET A CA 1
ATOM 1390 C C . MET A 1 184 ? -23.220 9.404 -17.426 1.00 32.69 184 MET A C 1
ATOM 1392 O O . MET A 1 184 ? -23.085 8.292 -16.925 1.00 32.69 184 MET A O 1
ATOM 1396 N N . LEU A 1 185 ? -22.646 10.487 -16.889 1.00 32.47 185 LEU A N 1
ATOM 1397 C CA . LEU A 1 185 ? -21.867 10.458 -15.644 1.00 32.47 185 LEU A CA 1
ATOM 1398 C C . LEU A 1 185 ? -22.753 10.574 -14.393 1.00 32.47 185 LEU A C 1
ATOM 1400 O O . LEU A 1 185 ? -22.254 10.367 -13.289 1.00 32.47 185 LEU A O 1
ATOM 1404 N N . MET A 1 186 ? -24.040 10.906 -14.546 1.00 36.03 186 MET A N 1
ATOM 1405 C CA . MET A 1 186 ? -24.970 11.075 -13.421 1.00 36.03 186 MET A CA 1
ATOM 1406 C C . MET A 1 186 ? -25.431 9.747 -12.810 1.00 36.03 186 MET A C 1
ATOM 1408 O O . MET A 1 186 ? -25.826 9.732 -11.648 1.00 36.03 186 MET A O 1
ATOM 1412 N N . ASP A 1 187 ? -25.335 8.650 -13.566 1.00 45.06 187 ASP A N 1
ATOM 1413 C CA . ASP A 1 187 ? -25.740 7.303 -13.137 1.00 45.06 187 ASP A CA 1
ATOM 1414 C C . ASP A 1 187 ? -24.569 6.484 -12.555 1.00 45.06 187 ASP A C 1
ATOM 1416 O O . ASP A 1 187 ? -24.693 5.285 -12.308 1.00 45.06 187 ASP A O 1
ATOM 1420 N N . VAL A 1 188 ? -23.405 7.113 -12.354 1.00 42.19 188 VAL A N 1
ATOM 1421 C CA . VAL A 1 188 ? -22.219 6.456 -11.795 1.00 42.19 188 VAL A CA 1
ATOM 1422 C C . VAL A 1 188 ? -22.303 6.449 -10.270 1.00 42.19 188 VAL A C 1
ATOM 1424 O O . VAL A 1 188 ? -22.238 7.495 -9.624 1.00 42.19 188 VAL A O 1
ATOM 1427 N N . GLU A 1 189 ? -22.405 5.255 -9.690 1.00 45.66 189 GLU A N 1
ATOM 1428 C CA . GLU A 1 189 ? -22.337 5.060 -8.242 1.00 45.66 189 GLU A CA 1
ATOM 1429 C C . GLU A 1 189 ? -20.903 5.262 -7.733 1.00 45.66 189 GLU A C 1
ATOM 1431 O O . GLU A 1 189 ? -19.939 4.748 -8.303 1.00 45.66 189 GLU A O 1
ATOM 1436 N N . LEU A 1 190 ? -20.758 6.022 -6.645 1.00 52.22 190 LEU A N 1
ATOM 1437 C CA . LEU A 1 190 ? -19.473 6.312 -6.013 1.00 52.22 190 LEU A CA 1
ATOM 1438 C C . LEU A 1 190 ? -19.543 5.989 -4.523 1.00 52.22 190 LEU A C 1
ATOM 1440 O O . LEU A 1 190 ? -20.493 6.376 -3.838 1.00 52.22 190 LEU A O 1
ATOM 1444 N N . GLU A 1 191 ? -18.507 5.327 -4.010 1.00 71.38 191 GLU A N 1
ATOM 1445 C CA . GLU A 1 191 ? -18.365 5.103 -2.576 1.00 71.38 191 GLU A CA 1
ATOM 1446 C C . GLU A 1 191 ? -17.958 6.405 -1.873 1.00 71.38 191 GLU A C 1
ATOM 1448 O O . GLU A 1 191 ? -16.994 7.080 -2.253 1.00 71.38 191 GLU A O 1
ATOM 1453 N N . VAL A 1 192 ? -18.705 6.745 -0.823 1.00 74.25 192 VAL A N 1
ATOM 1454 C CA . VAL A 1 192 ? -18.409 7.868 0.066 1.00 74.25 192 VAL A CA 1
ATOM 1455 C C . VAL A 1 192 ? -17.885 7.319 1.385 1.00 74.25 192 VAL A C 1
ATOM 1457 O O . VAL A 1 192 ? -18.605 6.643 2.118 1.00 74.25 192 VAL A O 1
ATOM 1460 N N . ILE A 1 193 ? -16.646 7.668 1.720 1.00 84.38 193 ILE A N 1
ATOM 1461 C CA . ILE A 1 193 ? -16.006 7.296 2.981 1.00 84.38 193 ILE A CA 1
ATOM 1462 C C . ILE A 1 193 ? -16.085 8.488 3.934 1.00 84.38 193 ILE A C 1
ATOM 1464 O O . ILE A 1 193 ? -15.608 9.580 3.619 1.00 84.38 193 ILE A O 1
ATOM 1468 N N . ALA A 1 194 ? -16.669 8.274 5.112 1.00 89.81 194 ALA A N 1
ATOM 1469 C CA . ALA A 1 194 ? -16.684 9.248 6.196 1.00 89.81 194 ALA A CA 1
ATOM 1470 C C . ALA A 1 194 ? -15.604 8.893 7.224 1.00 89.81 194 ALA A C 1
ATOM 1472 O O . ALA A 1 194 ? -15.704 7.899 7.943 1.00 89.81 194 ALA A O 1
ATOM 1473 N N . GLU A 1 195 ? -14.552 9.699 7.281 1.00 93.38 195 GLU A N 1
ATOM 1474 C CA . GLU A 1 195 ? -13.370 9.424 8.083 1.00 93.38 195 GLU A CA 1
ATOM 1475 C C . GLU A 1 195 ? -13.370 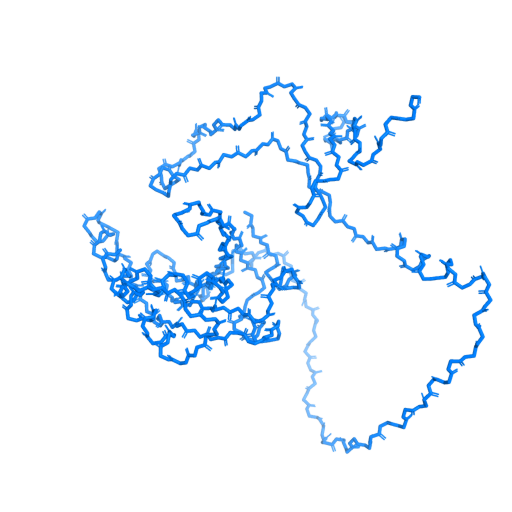10.219 9.393 1.00 93.38 195 GLU A C 1
ATOM 1477 O O . GLU A 1 195 ? -13.389 11.455 9.405 1.00 93.38 195 GLU A O 1
ATOM 1482 N N . LEU A 1 196 ? -13.305 9.482 10.507 1.00 92.19 196 LEU A N 1
ATOM 1483 C CA . LEU A 1 196 ? -13.215 10.036 11.862 1.00 92.19 196 LEU A CA 1
ATOM 1484 C C . LEU A 1 196 ? -11.866 10.693 12.156 1.00 92.19 196 LEU A C 1
ATOM 1486 O O . LEU A 1 196 ? -11.811 11.675 12.887 1.00 92.19 196 LEU A O 1
ATOM 1490 N N . GLY A 1 197 ? -10.785 10.161 11.595 1.00 90.75 197 GLY A N 1
ATOM 1491 C CA . GLY A 1 197 ? -9.435 10.690 11.741 1.00 90.75 197 GLY A CA 1
ATOM 1492 C C . GLY A 1 197 ? -8.379 9.651 11.370 1.00 90.75 197 GLY A C 1
ATOM 1493 O O . GLY A 1 197 ? -8.681 8.475 11.167 1.00 90.75 197 GLY A O 1
ATOM 1494 N N . LYS A 1 198 ? -7.122 10.088 11.315 1.00 89.69 198 LYS A N 1
ATOM 1495 C CA . LYS A 1 198 ? -5.953 9.269 10.971 1.00 89.69 198 LYS A CA 1
ATOM 1496 C C . LYS A 1 198 ? -4.931 9.280 12.099 1.00 89.69 198 LYS A C 1
ATOM 1498 O O . LYS A 1 198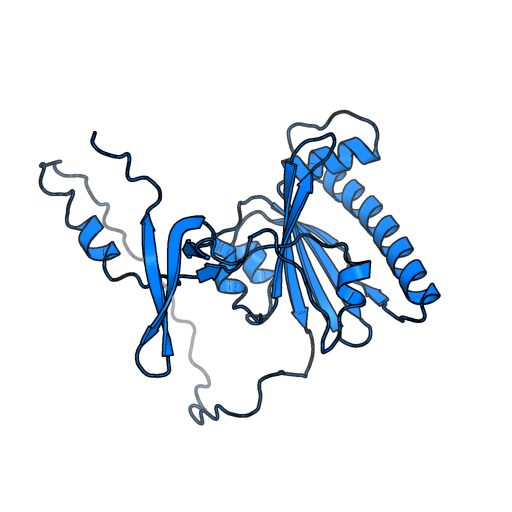 ? -4.809 10.250 12.844 1.00 89.69 198 LYS A O 1
ATOM 1503 N N . LYS A 1 199 ? -4.125 8.223 12.179 1.00 92.31 199 LYS A N 1
ATOM 1504 C CA . LYS A 1 199 ? -2.897 8.209 12.977 1.00 92.31 199 LYS A CA 1
ATOM 1505 C C . LYS A 1 199 ? -1.813 7.428 12.245 1.00 92.31 199 LYS A C 1
ATOM 1507 O O . LYS A 1 199 ? -2.032 6.278 11.879 1.00 92.31 199 LYS A O 1
ATOM 1512 N N . THR A 1 200 ? -0.637 8.028 12.090 1.00 88.75 200 THR A N 1
ATOM 1513 C CA . THR A 1 200 ? 0.568 7.299 11.674 1.00 88.75 200 THR A CA 1
ATOM 1514 C C . THR A 1 200 ? 1.227 6.700 12.912 1.00 88.75 200 THR A C 1
ATOM 1516 O O . THR A 1 200 ? 1.512 7.420 13.869 1.00 88.75 200 THR A O 1
ATOM 1519 N N . ILE A 1 201 ? 1.466 5.391 12.904 1.00 90.50 201 ILE A N 1
ATOM 1520 C CA . ILE A 1 201 ? 2.147 4.667 13.985 1.00 90.50 201 ILE A CA 1
ATOM 1521 C C . ILE A 1 201 ? 3.266 3.793 13.425 1.00 90.50 201 ILE A C 1
ATOM 1523 O O . ILE A 1 201 ? 3.261 3.441 12.247 1.00 90.50 201 ILE A O 1
ATOM 1527 N N . LEU A 1 202 ? 4.229 3.435 14.274 1.00 81.31 202 LEU A N 1
ATOM 1528 C CA . LEU A 1 202 ? 5.302 2.516 13.903 1.00 81.31 202 LEU A CA 1
ATOM 1529 C C . LEU A 1 202 ? 4.770 1.078 13.840 1.00 81.31 202 LEU A C 1
ATOM 1531 O O . LEU A 1 202 ? 3.935 0.686 14.654 1.00 81.31 202 LEU A O 1
ATOM 1535 N N . ILE A 1 203 ? 5.316 0.258 12.935 1.00 76.00 203 ILE A N 1
ATOM 1536 C CA . ILE A 1 203 ? 4.926 -1.158 12.774 1.00 76.00 203 ILE A CA 1
ATOM 1537 C C . ILE A 1 203 ? 5.038 -1.922 14.103 1.00 76.00 203 ILE A C 1
ATOM 1539 O O . ILE A 1 203 ? 4.130 -2.657 14.479 1.00 76.00 203 ILE A O 1
ATOM 1543 N N . LYS A 1 204 ? 6.112 -1.686 14.869 1.00 73.19 204 LYS A N 1
ATOM 1544 C CA . LYS A 1 204 ? 6.310 -2.303 16.192 1.00 73.19 204 LYS A CA 1
ATOM 1545 C C . LYS A 1 204 ? 5.205 -1.975 17.203 1.00 73.19 204 LYS A C 1
ATOM 1547 O O . LYS A 1 204 ? 4.992 -2.752 18.125 1.00 73.19 204 LYS A O 1
ATOM 1552 N N . ASP A 1 205 ? 4.550 -0.823 17.072 1.00 83.50 205 ASP A N 1
ATOM 1553 C CA . ASP A 1 205 ? 3.485 -0.395 17.980 1.00 83.50 205 ASP A CA 1
ATOM 1554 C C . ASP A 1 205 ? 2.126 -0.908 17.488 1.00 83.50 205 ASP A C 1
ATOM 1556 O O . ASP A 1 205 ? 1.301 -1.309 18.304 1.00 83.50 205 ASP A O 1
ATOM 1560 N N . LEU A 1 206 ? 1.937 -1.009 16.165 1.00 83.81 206 LEU A N 1
ATOM 1561 C CA . LEU A 1 206 ? 0.793 -1.687 15.548 1.00 83.81 206 LEU A CA 1
ATOM 1562 C C . LEU A 1 206 ? 0.706 -3.160 15.977 1.00 83.81 206 LEU A C 1
ATOM 1564 O O . LEU A 1 206 ? -0.358 -3.614 16.383 1.00 83.81 206 LEU A O 1
ATOM 1568 N N . LEU A 1 207 ? 1.825 -3.894 15.944 1.00 87.38 207 LEU A N 1
ATOM 1569 C CA . LEU A 1 207 ? 1.879 -5.312 16.336 1.00 87.38 207 LEU A CA 1
ATOM 1570 C C . LEU A 1 207 ? 1.595 -5.551 17.830 1.00 87.38 207 LEU A C 1
ATOM 1572 O O . LEU A 1 207 ? 1.305 -6.676 18.224 1.00 87.38 207 LEU A O 1
ATOM 1576 N N . LYS A 1 208 ? 1.677 -4.507 18.664 1.00 87.38 208 LYS A N 1
ATOM 1577 C CA . LYS A 1 208 ? 1.342 -4.566 20.096 1.00 87.38 208 LYS A CA 1
ATOM 1578 C C . LYS A 1 208 ? -0.130 -4.266 20.380 1.00 87.38 208 LYS A C 1
ATOM 1580 O O . LYS A 1 208 ? -0.544 -4.384 21.533 1.00 87.38 208 LYS A O 1
ATOM 1585 N N . LEU A 1 209 ? -0.904 -3.832 19.382 1.00 91.75 209 LEU A N 1
ATOM 1586 C CA . LEU A 1 209 ? -2.326 -3.568 19.571 1.00 91.75 209 LEU A CA 1
ATOM 1587 C C . LEU A 1 209 ? -3.076 -4.879 19.815 1.00 91.75 209 LEU A C 1
ATOM 1589 O O . LEU A 1 209 ? -2.837 -5.892 19.162 1.00 91.75 209 LEU A O 1
ATOM 1593 N N . GLY A 1 210 ? -4.019 -4.837 20.746 1.00 89.88 210 GLY A N 1
ATOM 1594 C CA . GLY A 1 210 ? -4.907 -5.946 21.058 1.00 89.88 210 GLY A CA 1
ATOM 1595 C C . GLY A 1 210 ? -6.300 -5.447 21.415 1.00 89.88 210 GLY A C 1
ATOM 1596 O O . GLY A 1 210 ? -6.596 -4.250 21.366 1.00 89.88 210 GLY A O 1
ATOM 1597 N N . THR A 1 211 ? -7.176 -6.373 21.792 1.00 91.06 211 THR A N 1
ATOM 1598 C CA . THR A 1 211 ? -8.526 -6.028 22.244 1.00 91.06 211 THR A CA 1
ATOM 1599 C C . THR A 1 211 ? -8.458 -5.050 23.418 1.00 91.06 211 THR A C 1
ATOM 1601 O O . THR A 1 211 ? -7.846 -5.340 24.443 1.00 91.06 211 THR A O 1
ATOM 1604 N N . GLY A 1 212 ? -9.099 -3.890 23.262 1.00 94.56 212 GLY A N 1
ATOM 1605 C CA . GLY A 1 212 ? -9.122 -2.827 24.270 1.00 94.56 212 GLY A CA 1
ATOM 1606 C C . GLY A 1 212 ? -8.016 -1.775 24.136 1.00 94.56 212 GLY A C 1
ATOM 1607 O O . GLY A 1 212 ? -8.032 -0.802 24.888 1.00 94.56 212 GLY A O 1
ATOM 1608 N N . SER A 1 213 ? -7.079 -1.911 23.192 1.00 93.12 213 SER A N 1
ATOM 1609 C CA . SER A 1 213 ? -6.120 -0.842 22.890 1.00 93.12 213 SER A CA 1
ATOM 1610 C C . SER A 1 213 ? -6.830 0.400 22.344 1.00 93.12 213 SER A C 1
ATOM 1612 O O . SER A 1 213 ? -7.728 0.302 21.510 1.00 93.12 213 SER A O 1
ATOM 1614 N N . VAL A 1 214 ? -6.393 1.581 22.787 1.00 95.12 214 VAL A N 1
ATOM 1615 C CA . VAL A 1 214 ? -6.935 2.872 22.344 1.00 95.12 214 VAL A CA 1
ATOM 1616 C C . VAL A 1 214 ? -5.924 3.556 21.429 1.00 95.12 214 VAL A C 1
ATOM 1618 O O . VAL A 1 214 ? -4.785 3.800 21.827 1.00 95.12 214 VAL A O 1
ATOM 1621 N N . VAL A 1 215 ? -6.345 3.882 20.207 1.00 93.38 215 VAL A N 1
ATOM 1622 C CA . VAL A 1 215 ? -5.533 4.614 19.227 1.00 93.38 215 VAL A CA 1
ATOM 1623 C C . VAL A 1 215 ? -6.066 6.037 19.115 1.00 93.38 215 VAL A C 1
ATOM 1625 O O . VAL A 1 215 ? -7.119 6.278 18.537 1.00 93.38 215 VAL A O 1
ATOM 1628 N N . GLU A 1 216 ? -5.336 6.988 19.687 1.00 93.19 216 GLU A N 1
ATOM 1629 C CA . GLU A 1 216 ? -5.685 8.411 19.615 1.00 93.19 216 GLU A CA 1
ATOM 1630 C C . GLU A 1 216 ? -5.444 8.976 18.206 1.00 93.19 216 GLU A C 1
ATOM 1632 O O . GLU A 1 216 ? -4.309 8.977 17.729 1.00 93.19 216 GLU A O 1
ATOM 1637 N N . LEU A 1 217 ? -6.499 9.454 17.550 1.00 95.19 217 LEU A N 1
ATOM 1638 C CA . LEU A 1 217 ? -6.456 10.004 16.193 1.00 95.19 217 LEU A CA 1
ATOM 1639 C C . LEU A 1 217 ? -5.971 11.464 16.181 1.00 95.19 217 LEU A C 1
ATOM 1641 O O . LEU A 1 217 ? -5.861 12.108 17.218 1.00 95.19 217 LEU A O 1
ATOM 1645 N N . ASN A 1 218 ? -5.692 12.000 14.994 1.00 90.31 218 ASN A N 1
ATOM 1646 C CA . ASN A 1 218 ? -5.255 13.386 14.798 1.00 90.31 218 ASN A CA 1
ATOM 1647 C C . ASN A 1 218 ? -6.373 14.443 14.895 1.00 90.31 218 ASN A C 1
ATOM 1649 O O . ASN A 1 218 ? -6.060 15.629 14.819 1.00 90.31 218 ASN A O 1
ATOM 1653 N N . LYS A 1 219 ? -7.642 14.032 15.007 1.00 89.81 219 LYS A N 1
ATOM 1654 C CA . LYS A 1 219 ? -8.804 14.926 15.097 1.00 89.81 219 LYS A CA 1
ATOM 1655 C C . LYS A 1 219 ? -9.333 15.025 16.521 1.00 89.81 219 LYS A C 1
ATOM 1657 O O . LYS A 1 219 ? -9.444 14.013 17.219 1.00 89.81 219 LYS A O 1
ATOM 1662 N N . SER A 1 220 ? -9.700 16.237 16.929 1.00 89.12 220 SER A N 1
ATOM 1663 C CA . SER A 1 220 ? -10.311 16.489 18.237 1.00 89.12 220 SER A CA 1
ATOM 1664 C C . SER A 1 220 ? -11.777 16.052 18.260 1.00 89.12 220 SER A C 1
ATOM 1666 O O . SER A 1 220 ? -12.478 16.099 17.249 1.00 89.12 220 SER A O 1
ATOM 1668 N N . ALA A 1 221 ? -12.282 15.677 19.437 1.00 85.62 221 ALA A N 1
ATOM 1669 C CA . ALA A 1 221 ? -13.703 15.389 19.603 1.00 85.62 221 ALA A CA 1
ATOM 1670 C C . ALA A 1 221 ? -14.555 16.625 19.252 1.00 85.62 221 ALA A C 1
ATOM 1672 O O . ALA A 1 221 ? -14.321 17.715 19.773 1.00 85.62 221 ALA A O 1
ATOM 1673 N N . GLY A 1 222 ? -15.553 16.435 18.387 1.00 84.31 222 GLY A N 1
ATOM 1674 C CA . GLY A 1 222 ? -16.437 17.504 17.911 1.00 84.31 222 GLY A CA 1
ATOM 1675 C C . GLY A 1 222 ? -15.977 18.192 16.623 1.00 84.31 222 GLY A C 1
ATOM 1676 O O . GLY A 1 222 ? -16.743 18.974 16.067 1.00 84.31 222 GLY A O 1
ATOM 1677 N N . GLU A 1 223 ? -14.778 17.891 16.114 1.00 92.00 223 GLU A N 1
ATOM 1678 C CA . GLU A 1 223 ? -14.419 18.262 14.743 1.00 92.00 223 GLU A CA 1
ATOM 1679 C C . GLU A 1 223 ? -15.252 17.453 13.734 1.00 92.00 223 GLU A C 1
ATOM 1681 O O . GLU A 1 223 ? -15.567 16.283 13.990 1.00 92.00 223 GLU A O 1
ATOM 1686 N N . PRO A 1 224 ? -15.621 18.045 12.583 1.00 92.38 224 PRO A N 1
ATOM 1687 C CA . PRO A 1 224 ? -16.366 17.323 11.565 1.00 92.38 224 PRO A CA 1
ATOM 1688 C C . PRO A 1 224 ? -15.505 16.213 10.946 1.00 92.38 224 PRO A C 1
ATOM 1690 O O . PRO A 1 224 ? -14.281 16.318 10.846 1.00 92.38 224 PRO A O 1
ATOM 1693 N N . LEU A 1 225 ? -16.157 15.143 10.499 1.00 94.31 225 LEU A N 1
ATOM 1694 C CA . LEU A 1 225 ? -15.569 14.058 9.720 1.00 94.31 225 LEU A CA 1
ATOM 1695 C C . LEU A 1 225 ? -15.098 14.561 8.358 1.00 94.31 225 LEU A C 1
ATOM 1697 O O . LEU A 1 225 ? -15.723 15.445 7.771 1.00 94.31 225 LEU A O 1
ATOM 1701 N N . ASP A 1 226 ? -14.039 13.952 7.826 1.00 93.19 226 ASP A N 1
ATOM 1702 C CA . ASP A 1 226 ? -13.656 14.177 6.430 1.00 93.19 226 ASP A CA 1
ATOM 1703 C C . ASP A 1 226 ? -14.486 13.268 5.524 1.00 93.19 226 ASP A C 1
ATOM 1705 O O . ASP A 1 226 ? -14.612 12.074 5.785 1.00 93.19 226 ASP A O 1
ATOM 1709 N N . LEU A 1 227 ? -15.048 13.827 4.453 1.00 84.50 227 LEU A N 1
ATOM 1710 C CA . LEU A 1 227 ? -15.789 13.069 3.450 1.00 84.50 227 LEU A CA 1
ATOM 1711 C C . LEU A 1 227 ? -14.919 12.869 2.220 1.00 84.50 227 LEU A C 1
ATOM 1713 O O . LEU A 1 227 ? -14.475 13.844 1.603 1.00 84.50 227 LEU A O 1
ATOM 1717 N N . LEU A 1 228 ? -14.680 11.612 1.867 1.00 81.19 228 LEU A N 1
ATOM 1718 C CA . LEU A 1 228 ? -13.795 11.211 0.783 1.00 81.19 228 LEU A CA 1
ATOM 1719 C C . LEU A 1 228 ? -14.580 10.449 -0.283 1.00 81.19 228 LEU A C 1
ATOM 1721 O O . LEU A 1 228 ? -15.441 9.638 0.040 1.00 81.19 228 LEU A O 1
ATOM 1725 N N . VAL A 1 229 ? -14.234 10.680 -1.545 1.00 69.69 229 VAL A N 1
ATOM 1726 C CA . VAL A 1 229 ? -14.619 9.839 -2.686 1.00 69.69 229 VAL A CA 1
ATOM 1727 C C . VAL A 1 229 ? -13.332 9.507 -3.425 1.00 69.69 229 VAL A C 1
ATOM 1729 O O . VAL A 1 229 ? -12.524 10.406 -3.678 1.00 69.69 229 VAL A O 1
ATOM 1732 N N . ASN A 1 230 ? -13.097 8.229 -3.727 1.00 63.53 230 ASN A N 1
ATOM 1733 C CA . ASN A 1 230 ? -11.859 7.753 -4.362 1.00 63.53 230 ASN A CA 1
ATOM 1734 C C . ASN A 1 230 ? -10.591 8.284 -3.657 1.00 63.53 230 ASN A C 1
ATOM 1736 O O . ASN A 1 230 ? -9.660 8.785 -4.289 1.00 63.53 230 ASN A O 1
ATOM 1740 N N . GLY A 1 231 ? -10.599 8.284 -2.319 1.00 70.62 231 GLY A N 1
ATOM 1741 C CA . GLY A 1 231 ? -9.481 8.752 -1.492 1.00 70.62 231 GLY A CA 1
ATOM 1742 C C . GLY A 1 231 ? -9.238 10.269 -1.488 1.00 70.62 231 GLY A C 1
ATOM 1743 O O . GLY A 1 231 ? -8.303 10.732 -0.832 1.00 70.62 231 GLY A O 1
ATOM 1744 N N . ARG A 1 232 ? -10.059 11.071 -2.179 1.00 67.75 232 ARG A N 1
ATOM 1745 C CA . ARG A 1 232 ? -9.945 12.538 -2.219 1.00 67.75 232 ARG A CA 1
ATOM 1746 C C . ARG A 1 232 ? -11.033 13.185 -1.375 1.00 67.75 232 ARG A C 1
ATOM 1748 O O . ARG A 1 232 ? -12.213 12.895 -1.554 1.00 67.75 232 ARG A O 1
ATOM 1755 N N . LYS A 1 233 ? -10.642 14.101 -0.484 1.00 79.56 233 LYS A N 1
ATOM 1756 C CA . LYS A 1 233 ? -11.590 14.856 0.345 1.00 79.56 233 LYS A CA 1
ATOM 1757 C C . LYS A 1 233 ? -12.439 15.767 -0.544 1.00 79.56 233 LYS A C 1
ATOM 1759 O O . LYS A 1 233 ? -11.899 16.649 -1.210 1.00 79.56 233 LYS A O 1
ATOM 1764 N N . PHE A 1 234 ? -13.753 15.575 -0.526 1.00 76.75 234 PHE A N 1
ATOM 1765 C CA . PHE A 1 234 ? -14.715 16.424 -1.235 1.00 76.75 234 PHE A CA 1
ATOM 1766 C C . PHE A 1 234 ? -15.566 17.271 -0.285 1.00 76.75 234 PHE A C 1
ATOM 1768 O O . PHE A 1 234 ? -16.257 18.182 -0.737 1.00 76.75 234 PHE A O 1
ATOM 1775 N N . GLY A 1 235 ? -15.508 17.017 1.022 1.00 87.75 235 GLY A N 1
ATOM 1776 C CA . GLY A 1 235 ? -16.270 17.778 1.999 1.00 87.75 235 GLY A CA 1
ATOM 1777 C C . GLY A 1 235 ? -15.985 17.393 3.441 1.00 87.75 235 GLY A C 1
ATOM 1778 O O . GLY A 1 235 ? -15.055 16.643 3.740 1.00 87.75 235 GLY A O 1
ATOM 1779 N N . GLU A 1 236 ? -16.814 17.934 4.318 1.00 93.44 236 GLU A N 1
ATOM 1780 C CA . GLU A 1 236 ? -16.843 17.668 5.748 1.00 93.44 236 GLU A CA 1
ATOM 1781 C C . GLU A 1 236 ? -18.282 17.391 6.176 1.00 93.44 236 GLU A C 1
ATOM 1783 O O . GLU A 1 236 ? -19.234 17.881 5.554 1.00 93.44 236 GLU A O 1
ATOM 1788 N N . GLY A 1 237 ? -18.455 16.609 7.236 1.00 93.25 237 GLY A N 1
ATOM 1789 C CA . GLY A 1 237 ? -19.777 16.303 7.761 1.00 93.25 237 GLY A CA 1
ATOM 1790 C C . GLY A 1 237 ? -19.766 15.889 9.219 1.00 93.25 237 GLY A C 1
ATOM 1791 O O . GLY A 1 237 ? -18.727 15.624 9.806 1.00 93.25 237 GLY A O 1
ATOM 1792 N N . GLU A 1 238 ? -20.939 15.825 9.820 1.00 93.75 238 GLU A N 1
ATOM 1793 C CA . GLU A 1 238 ? -21.115 15.380 11.199 1.00 93.75 238 GLU A CA 1
ATOM 1794 C C . GLU A 1 238 ? -21.989 14.130 11.255 1.00 93.75 238 GLU A C 1
ATOM 1796 O O . GLU A 1 238 ? -22.908 13.959 10.446 1.00 93.75 238 GLU A O 1
ATOM 1801 N N . VAL A 1 239 ? -21.696 13.250 12.215 1.00 91.12 239 VAL A N 1
ATOM 1802 C CA . VAL A 1 239 ? -22.504 12.051 12.446 1.00 91.12 239 VAL A CA 1
ATOM 1803 C C . VAL A 1 239 ? -23.854 12.474 13.002 1.00 91.12 239 VAL A C 1
ATOM 1805 O O . VAL A 1 239 ? -23.942 13.175 14.010 1.00 91.12 239 VAL A O 1
ATOM 1808 N N . VAL A 1 240 ? -24.909 12.004 12.359 1.00 92.81 240 VAL A N 1
ATOM 1809 C CA . VAL A 1 240 ? -26.282 12.100 12.836 1.00 92.81 240 VAL A CA 1
ATOM 1810 C C . VAL A 1 240 ? -26.838 10.697 13.016 1.00 92.81 240 VAL A C 1
ATOM 1812 O O . VAL A 1 240 ? -26.370 9.744 12.398 1.00 92.81 240 VAL A O 1
ATOM 1815 N N . VAL A 1 241 ? -27.841 10.561 13.872 1.00 91.94 241 VAL A N 1
ATOM 1816 C CA . VAL A 1 241 ? -28.608 9.321 13.990 1.00 91.94 241 VAL A CA 1
ATOM 1817 C C . VAL A 1 241 ? -29.975 9.584 13.383 1.00 91.94 241 VAL A C 1
ATOM 1819 O O . VAL A 1 241 ? -30.632 10.566 13.737 1.00 91.94 241 VAL A O 1
ATOM 1822 N N . ILE A 1 242 ? -30.362 8.748 12.427 1.00 89.25 242 ILE A N 1
ATOM 1823 C CA . ILE A 1 242 ? -31.676 8.777 11.792 1.00 89.25 242 ILE A CA 1
ATOM 1824 C C . ILE A 1 242 ? -32.301 7.415 12.059 1.00 89.25 242 ILE A C 1
ATOM 1826 O O . ILE A 1 242 ? -31.780 6.388 11.623 1.00 89.25 242 ILE A O 1
ATOM 1830 N N . ASP A 1 243 ? -33.392 7.428 12.820 1.00 91.12 243 ASP A N 1
ATOM 1831 C CA . ASP A 1 243 ? -33.976 6.238 13.434 1.00 91.12 243 ASP A CA 1
ATOM 1832 C C . ASP A 1 243 ? -32.912 5.483 14.254 1.00 91.12 243 ASP A C 1
ATOM 1834 O O . ASP A 1 243 ? -32.383 6.044 15.211 1.00 91.12 243 ASP A O 1
ATOM 1838 N N . ASP A 1 244 ? -32.551 4.265 13.847 1.00 92.19 244 ASP A N 1
ATOM 1839 C CA . ASP A 1 244 ? -31.510 3.439 14.477 1.00 92.19 244 ASP A CA 1
ATOM 1840 C C . ASP A 1 244 ? -30.246 3.294 13.603 1.00 92.19 244 ASP A C 1
ATOM 1842 O O . ASP A 1 244 ? -29.403 2.429 13.847 1.00 92.19 244 ASP A O 1
ATOM 1846 N N . HIS A 1 245 ? -30.095 4.134 12.572 1.00 83.25 245 HIS A N 1
ATOM 1847 C CA . HIS A 1 245 ? -28.946 4.113 11.666 1.00 83.25 245 HIS A CA 1
ATOM 1848 C C . HIS A 1 245 ? -28.087 5.368 11.819 1.00 83.25 245 HIS A C 1
ATOM 1850 O O . HIS A 1 245 ? -28.580 6.480 12.024 1.00 83.25 245 HIS A O 1
ATOM 1856 N N . PHE A 1 246 ? -26.775 5.197 11.661 1.00 87.50 246 PHE A N 1
ATOM 1857 C CA . PHE A 1 246 ? -25.873 6.330 11.494 1.00 87.50 246 PHE A CA 1
ATOM 1858 C C . PHE A 1 246 ? -26.055 6.935 10.101 1.00 87.50 246 PHE A C 1
ATOM 1860 O O . PHE A 1 246 ? -26.079 6.226 9.097 1.00 87.50 246 PHE A O 1
ATOM 1867 N N . GLY A 1 247 ? -26.143 8.256 10.044 1.00 89.81 247 GLY A N 1
ATOM 1868 C CA . GLY A 1 247 ? -26.076 9.048 8.826 1.00 89.81 247 GLY A CA 1
ATOM 1869 C C . GLY A 1 247 ? -25.004 10.121 8.957 1.00 89.81 247 GLY A C 1
ATOM 1870 O O . GLY A 1 247 ? -24.537 10.418 10.057 1.00 89.81 247 GLY A O 1
ATOM 1871 N N . ILE A 1 248 ? -24.628 10.735 7.838 1.00 91.19 248 ILE A N 1
ATOM 1872 C CA . ILE A 1 248 ? -23.712 11.875 7.839 1.00 91.19 248 ILE A CA 1
ATOM 1873 C C . ILE A 1 248 ? -24.414 13.093 7.254 1.00 91.19 248 ILE A C 1
ATOM 1875 O O . ILE A 1 248 ? -24.905 13.065 6.125 1.00 91.19 248 ILE A O 1
ATOM 1879 N N . ARG A 1 249 ? -24.449 14.184 8.017 1.00 93.62 249 ARG A N 1
ATOM 1880 C CA . ARG A 1 249 ? -24.912 15.484 7.533 1.00 93.62 249 ARG A CA 1
ATOM 1881 C C . ARG A 1 249 ? -23.717 16.265 7.007 1.00 93.62 249 ARG A C 1
ATOM 1883 O O . ARG A 1 249 ? -22.813 16.587 7.769 1.00 93.62 249 ARG A O 1
ATOM 1890 N N . ILE A 1 250 ? -23.728 16.579 5.714 1.00 89.75 250 ILE A N 1
ATOM 1891 C CA . ILE A 1 250 ? -22.681 17.388 5.076 1.00 89.75 250 ILE A CA 1
ATOM 1892 C C . ILE A 1 250 ? -22.733 18.809 5.648 1.00 89.75 250 ILE A C 1
ATOM 1894 O O . ILE A 1 250 ? -23.765 19.478 5.565 1.00 89.75 250 ILE A O 1
ATOM 1898 N N . THR A 1 251 ? -21.621 19.272 6.211 1.00 91.25 251 THR A N 1
ATOM 1899 C CA . THR A 1 251 ? -21.461 20.620 6.774 1.00 91.25 251 THR A CA 1
ATOM 1900 C C . THR A 1 251 ? -20.710 21.540 5.815 1.00 91.25 251 THR A C 1
ATOM 1902 O O . THR A 1 251 ? -21.027 22.728 5.733 1.00 91.25 251 THR A O 1
ATOM 1905 N N . GLN A 1 252 ? -19.762 21.002 5.040 1.00 85.81 252 GLN A N 1
ATOM 1906 C CA . GLN A 1 252 ? -18.971 21.762 4.072 1.00 85.81 252 GLN A CA 1
ATOM 1907 C C . GLN A 1 252 ? -18.650 20.931 2.821 1.00 85.81 252 GLN A C 1
ATOM 1909 O O . GLN A 1 252 ? -18.443 19.726 2.901 1.00 85.81 252 GLN A O 1
ATOM 1914 N N . LEU A 1 253 ? -18.569 21.583 1.657 1.00 77.25 253 LEU A N 1
ATOM 1915 C CA . LEU A 1 253 ? -18.062 20.993 0.413 1.00 77.25 253 LEU A CA 1
ATOM 1916 C C . LEU A 1 253 ? -16.766 21.693 -0.002 1.00 77.25 253 LEU A C 1
ATOM 1918 O O . LEU A 1 253 ? -16.679 22.924 0.019 1.00 77.25 253 LEU A O 1
ATOM 1922 N N . ALA A 1 254 ? -15.773 20.916 -0.421 1.00 67.38 254 ALA A N 1
ATOM 1923 C CA . ALA A 1 254 ? -14.509 21.422 -0.929 1.00 67.38 254 ALA A CA 1
ATOM 1924 C C . ALA A 1 254 ? -14.733 22.191 -2.245 1.00 67.38 254 ALA A C 1
ATOM 1926 O O . ALA A 1 254 ? -15.428 21.731 -3.148 1.00 67.38 254 ALA A O 1
ATOM 1927 N N . GLY A 1 255 ? -14.145 23.385 -2.362 1.00 52.09 255 GLY A N 1
ATOM 1928 C CA . GLY A 1 255 ? -14.169 24.178 -3.599 1.00 52.09 255 GLY A CA 1
ATOM 1929 C C . GLY A 1 255 ? -15.302 25.203 -3.733 1.00 52.09 255 GLY A C 1
ATOM 1930 O O . GLY A 1 255 ? -15.285 25.993 -4.680 1.00 52.09 255 GLY A O 1
ATOM 1931 N N . LYS A 1 256 ? -16.243 25.294 -2.785 1.00 44.12 256 LYS A N 1
ATOM 1932 C CA . LYS A 1 256 ? -17.177 26.429 -2.733 1.00 44.12 256 LYS A CA 1
ATOM 1933 C C . LYS A 1 256 ? -16.444 27.636 -2.133 1.00 44.12 256 LYS A C 1
ATOM 1935 O O . LYS A 1 256 ? -16.414 27.801 -0.921 1.00 44.12 256 LYS A O 1
ATOM 1940 N N . LYS A 1 257 ? -15.810 28.471 -2.971 1.00 41.41 257 LYS A N 1
ATOM 1941 C CA . LYS A 1 257 ? -15.433 29.826 -2.532 1.00 41.41 257 LYS A CA 1
ATOM 1942 C C . LYS A 1 257 ? -16.716 30.527 -2.102 1.00 41.41 257 LYS A C 1
ATOM 1944 O O . LYS A 1 257 ? -17.660 30.581 -2.896 1.00 41.41 257 LYS A O 1
ATOM 1949 N N . ASP A 1 258 ? -16.743 31.032 -0.873 1.00 42.88 258 ASP A N 1
ATOM 1950 C CA . ASP A 1 258 ? -17.795 31.936 -0.429 1.00 42.88 258 ASP A CA 1
ATOM 1951 C C . ASP A 1 258 ? -17.927 33.047 -1.468 1.00 42.88 258 ASP A C 1
ATOM 1953 O O . ASP A 1 258 ? -16.969 33.755 -1.790 1.00 42.88 258 ASP A O 1
ATOM 1957 N N . LYS A 1 259 ? -19.111 33.138 -2.072 1.00 37.91 259 LYS A N 1
ATOM 1958 C CA . LYS A 1 259 ? -19.494 34.330 -2.817 1.00 37.91 259 LYS A CA 1
ATOM 1959 C C . LYS A 1 259 ? -19.832 35.382 -1.769 1.00 37.91 259 LYS A C 1
ATOM 1961 O O . LYS A 1 259 ? -20.990 35.477 -1.367 1.00 37.91 259 LYS A O 1
ATOM 1966 N N . THR A 1 260 ? -18.812 36.092 -1.305 1.00 33.97 260 THR A N 1
ATOM 1967 C CA . THR A 1 260 ? -18.965 37.354 -0.577 1.00 33.97 260 THR A CA 1
ATOM 1968 C C . THR A 1 260 ? -18.991 38.515 -1.557 1.00 33.97 260 THR A C 1
ATOM 1970 O O . THR A 1 260 ? -18.221 38.471 -2.546 1.00 33.97 260 THR A O 1
#

Foldseek 3Di:
DWAQVLVCLVVDDPFWKWKWKWKDFPFIKIKIKTFHPLVLQVVLCVVVVHDGDDDDDPVSQVSVQVVVVVVVVVVQVVCVVVVTHMDIGPTHIDTRGDSVSVVVVDPDRIWDWDKDWDQDPSGITIMIMTMDTDDPDDVPPPDDDDPDDDDDDDDDDDDDDDDDDDDDDDDDDDPPPPVPVVVVVVPDDWDKDWAPADDDDDPVVVVVDDPPDDDDGPDDPPFWTFIDTSNDGQFTWHWDQDPNDIDTDTPTGPPPDPPD

Sequence (260 aa):
PVENLISLVPNESFPSIMLHFVSDGVWKIKHLFIIQPATGLNLYAAMIGDAPESEIDASHLEGLQEGANQIVGQVQVAFQTEGVDIQISDLKIELLPSPEALLNAMNEEAGIHLIYSVDSDFGRFSIGHYLWRTGEGHLFDKGLSTEAASGYENNEAVGIAPADFQSFSTRGAGPAAKSEGLDMLMDVELEVIAELGKKTILIKDLLKLGTGSVVELNKSAGEPLDLLVNGRKFGEGEVVVIDDHFGIRITQLAGKKDKT

Radius of gyration: 24.42 Å; chains: 1; bounding box: 60×67×65 Å

pLDDT: mean 74.21, std 21.37, range [30.28, 97.38]

Secondary structure (DSSP, 8-state):
--EESGGGGGGS-SSEEEEEEEEESSS-EEEEEEE-HHHHHHHHHHHHTSPPPSS--HHHHHHHHHHHHHHHHHHHHHHHHTT---EEEEEEEEEE-SHHHHHHH---SEEEEEEEEEEETTEEEEEEEEEEE-SS--TT-SS-----------------PPP-----------TTTTSHHHHTTTT----EEEE-------HHHHTT--TT-----SSPTTPPEEEEETTEEEEEEEEEEETTEEEEEEEEETT-----